Protein AF-A0A9P0AYQ5-F1 (afdb_monomer)

Solvent-accessible surface area (backbone atoms only — not comparable to full-atom values): 19731 Å² total; per-residue (Å²): 110,72,64,57,54,50,51,53,52,53,53,46,53,51,44,53,51,37,54,76,68,47,69,49,37,11,67,77,77,70,43,72,56,42,76,63,30,30,36,32,69,100,64,43,48,24,22,42,70,54,39,62,73,75,40,65,90,44,100,60,61,69,45,76,35,64,65,59,34,52,53,49,70,72,38,58,45,66,43,94,36,40,92,70,66,40,85,54,64,28,46,46,90,51,35,64,60,43,61,74,62,35,48,53,40,67,43,63,47,83,54,84,92,50,87,53,67,44,40,44,73,50,48,66,58,49,36,61,74,78,34,47,92,34,51,45,79,38,95,56,60,58,52,73,47,79,47,38,58,86,44,69,78,43,64,33,44,38,37,42,93,92,42,48,34,38,40,40,37,35,36,54,96,58,32,49,38,44,48,45,17,37,71,58,93,82,58,84,72,35,34,30,38,41,38,34,78,48,95,91,45,77,47,75,48,82,48,65,46,38,60,49,64,58,71,79,48,72,78,39,80,92,75,23,67,65,66,60,85,52,92,73,91,56,71,44,62,40,33,39,34,56,38,67,71,59,52,84,42,85,78,54,50,71,79,44,31,12,84,83,80,70,41,72,43,50,75,58,30,32,28,24,78,84,62,58,58,34,21,44,78,54,53,79,78,46,71,49,36,93,88,76,62,38,51,48,57,98,78,45,62,38,63,68,58,42,58,52,42,57,44,31,74,38,71,31,93,42,38,92,80,68,41,85,54,66,28,36,53,69,57,31,51,56,46,57,75,70,38,91,64,70,89,108

Organism: Brassicogethes aeneus (NCBI:txid1431903)

Foldseek 3Di:
DVVVVVVVVVLQVVQVVCVVVCVQAALQPRDGEAPQWKQWPPRGIHHPVSCVVPPVPPPIDIDGPVVSVVSLQPHFQQAPLVVLPGRHTGRNVVNVVCNLLPQQDWDAQLPPVGRDIGRLVCNVVCCVVPVVVQEAEDAAQKDKDKDWQPDDWRWHWYAYPNFIWIKTWHHYPQWIWIAIAGSDDPPQPKKKKKWWQAPVGIDIDIGTHHRPSLSNPDRDPVSTPDTDRHPDDTMTMIMMGIDPLQCPPPVVQQVQAAPPPRHRAEPFWFAFPVGRIHHPVVCVVDQADPVPRGGTDPDGGDVVSNVVQQRYKHFAPCVVVVRPDIDGPVVSVVCNVVPPSNVD

Secondary structure (DSSP, 8-state):
-HHHHHHHHHHHHHHHHHHHTTTTB-TTTSSBP-SSEEEETTTEEEEHHHHHHHTTTS---EEE-HHHHHHHHH-EEE-TTTTTT---EEEHHHHHHHHHH-TTSEEE-SSTT---EEEGGGHHHHHHHH-GGGEEEESSSEEEEEEETTPPPEEEEEEETTEEEEEEEEEETTEEEEEEEESSTT-TT-EEEEEEEETTEEEEEEEEPBPGGGGGS---TTTSB--PBP---SEEEEEEEEE------TTTGGGGB-TTT-SB--SSEEEBTT--EEEHHHHTT-SB-TTT-PBBPTT---HHHHHHHTTS-EE-TTGGGT---EE-HHHHHHHHHH-TTS--

Nearest PDB structures (foldseek):
  4i7d-assembly1_A  TM=7.135E-01  e=5.060E-12  Homo sapiens
  4x3g-assembly1_A  TM=7.153E-01  e=3.079E-11  Homo sapiens
  2a25-assembly1_A-2  TM=7.790E-01  e=1.518E-08  Homo sapiens
  6q2f-assembly1_A  TM=2.926E-01  e=7.830E-01  Novosphingobium sp. PP1Y
  7yny-assembly1_D  TM=4.514E-01  e=6.439E+00  Helicoverpa armigera nucleopolyhedrovirus

Radius of gyration: 26.76 Å; Cα contacts (8 Å, |Δi|>4): 592; chains: 1; bounding box: 56×73×66 Å

Sequence (344 aa):
MAEEKKSNNELKNFTDDLLLNKILQCASCEDVLNSPVKMVDGVGDVCNDCYQTKYSNQATISFINSKIDYIISKLEIPCKFTSEGCSEILPHAKYLLHVKDCMYQAKPCPIKSCIWQDNNFKINEHFKECHADNVIKIDSDMFSVICKENQKELINLIIINDESLMLKLKIDSGKLFYMLCTTNKTQKHTKYSVEIDTVVGRVSNNSKLCSYNNIYGSVSPDNGLNLLELLCTSEIKVTFILKNTNISGKGLTEYLECQVCKTLMRPPIHNCEMGHSICGACKTRVTQCPSCRSSYSSNSKNYSLEGICKYVEYSCKYDDKGCVQKGFLNEIIQHEEVCSLKDK

InterPro domains:
  IPR001841 Zinc finger, RING-type [PS50089] (258-293)
  IPR004162 E3 ubiquitin-protein ligase SINA-like, animal [PTHR45877] (232-341)
  IPR013010 Zinc finger, SIAH-type [PS51081] (74-132)
  IPR013083 Zinc finger, RING/FYVE/PHD-type [G3DSA:3.30.40.10] (70-127)
  IPR013083 Zinc finger, RING/FYVE/PHD-type [G3DSA:3.30.40.10] (244-344)
  IPR049548 E3 ubiquitin-protein ligase Sina-like, RING finger [PF21362] (258-292)

Mean predicted aligned error: 15.85 Å

pLDDT: mean 81.44, std 12.08, range [45.03, 94.62]

Structure (mmCIF, N/CA/C/O backbone):
data_AF-A0A9P0AYQ5-F1
#
_entry.id   AF-A0A9P0AYQ5-F1
#
loop_
_atom_site.group_PDB
_atom_site.id
_atom_site.type_symbol
_atom_site.label_atom_id
_atom_site.label_alt_id
_atom_site.label_comp_id
_atom_site.label_asym_id
_atom_site.label_entity_id
_atom_site.label_seq_id
_atom_site.pdbx_PDB_ins_code
_atom_site.Cartn_x
_atom_site.Cartn_y
_atom_site.Cartn_z
_atom_site.occupancy
_atom_site.B_iso_or_equiv
_atom_site.auth_seq_id
_atom_site.auth_comp_id
_atom_site.auth_asym_id
_atom_site.auth_atom_id
_atom_site.pdbx_PDB_model_num
ATOM 1 N N . MET A 1 1 ? 9.699 10.467 -28.863 1.00 48.47 1 MET A N 1
ATOM 2 C CA . MET A 1 1 ? 8.319 9.936 -28.728 1.00 48.47 1 MET A CA 1
ATOM 3 C C . MET A 1 1 ? 8.049 8.668 -29.544 1.00 48.47 1 MET A C 1
ATOM 5 O O . MET A 1 1 ? 7.747 7.658 -28.924 1.00 48.47 1 MET A O 1
ATOM 9 N N . ALA A 1 2 ? 8.115 8.664 -30.886 1.00 51.97 2 ALA A N 1
ATOM 10 C CA . ALA A 1 2 ? 7.882 7.436 -31.674 1.00 51.97 2 ALA A CA 1
ATOM 11 C C . ALA A 1 2 ? 9.047 6.426 -31.572 1.00 51.97 2 ALA A C 1
ATOM 13 O O . ALA A 1 2 ? 8.813 5.233 -31.407 1.00 51.97 2 ALA A O 1
ATOM 14 N N . GLU A 1 3 ? 10.291 6.912 -31.582 1.00 45.94 3 GLU A N 1
ATOM 15 C CA . GLU A 1 3 ? 11.502 6.083 -31.448 1.00 45.94 3 GLU A CA 1
ATOM 16 C C . GLU A 1 3 ? 11.667 5.491 -30.040 1.00 45.94 3 GLU A C 1
ATOM 18 O O . GLU A 1 3 ? 11.972 4.312 -29.908 1.00 45.94 3 GLU A O 1
ATOM 23 N N . GLU A 1 4 ? 11.358 6.252 -28.984 1.00 48.59 4 GLU A N 1
ATOM 24 C CA . GLU A 1 4 ? 11.352 5.746 -27.597 1.00 48.59 4 GLU A CA 1
ATOM 25 C C . GLU A 1 4 ? 10.284 4.665 -27.381 1.00 48.59 4 GLU A C 1
ATOM 27 O O . GLU A 1 4 ? 10.539 3.664 -26.721 1.00 48.59 4 GLU A O 1
ATOM 32 N N . LYS A 1 5 ? 9.091 4.823 -27.975 1.00 48.50 5 LYS A N 1
ATOM 33 C CA . LYS A 1 5 ? 8.043 3.790 -27.919 1.00 48.50 5 LYS A CA 1
ATOM 34 C C . LYS A 1 5 ? 8.452 2.520 -28.665 1.00 48.50 5 LYS A C 1
ATOM 36 O O . LYS A 1 5 ? 8.119 1.430 -28.211 1.00 48.50 5 LYS A O 1
ATOM 41 N N .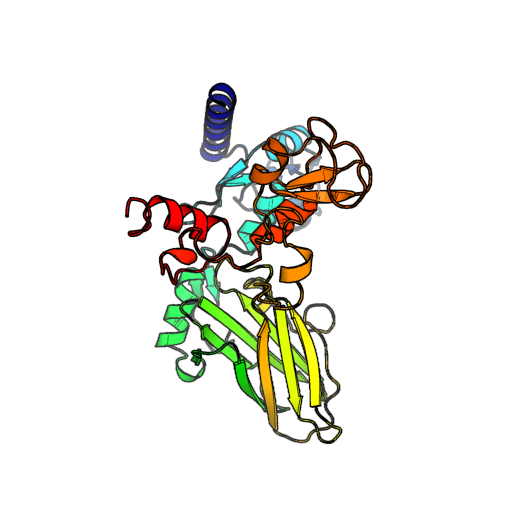 LYS A 1 6 ? 9.171 2.653 -29.783 1.00 51.47 6 LYS A N 1
ATOM 42 C CA . LYS A 1 6 ? 9.693 1.517 -30.549 1.00 51.47 6 LYS A CA 1
ATOM 43 C C . LYS A 1 6 ? 10.798 0.783 -29.778 1.00 51.47 6 LYS A C 1
ATOM 45 O O . LYS A 1 6 ? 10.707 -0.429 -29.620 1.00 51.47 6 LYS A O 1
ATOM 50 N N . SER A 1 7 ? 11.747 1.524 -29.206 1.00 60.06 7 SER A N 1
ATOM 51 C CA . SER A 1 7 ? 12.832 0.982 -28.376 1.00 60.06 7 SER A CA 1
ATOM 52 C C . SER A 1 7 ? 12.320 0.284 -27.108 1.00 60.06 7 SER A C 1
ATOM 54 O O . SER A 1 7 ? 12.781 -0.810 -26.789 1.00 60.06 7 SER A O 1
ATOM 56 N N . ASN A 1 8 ? 11.314 0.844 -26.425 1.00 60.78 8 ASN A N 1
ATOM 57 C CA . ASN A 1 8 ? 10.704 0.196 -25.257 1.00 60.78 8 ASN A CA 1
ATOM 58 C C . ASN A 1 8 ? 9.966 -1.102 -25.620 1.00 60.78 8 ASN A C 1
ATOM 60 O O . ASN A 1 8 ? 9.961 -2.045 -24.833 1.00 60.78 8 ASN A O 1
ATOM 64 N N . ASN A 1 9 ? 9.355 -1.171 -26.806 1.00 64.62 9 ASN A N 1
ATOM 65 C CA . ASN A 1 9 ? 8.669 -2.379 -27.264 1.00 64.62 9 ASN A CA 1
ATOM 66 C C . ASN A 1 9 ? 9.665 -3.490 -27.644 1.00 64.62 9 ASN A C 1
ATOM 68 O O . ASN A 1 9 ? 9.438 -4.655 -27.341 1.00 64.62 9 ASN A O 1
ATOM 72 N N . GLU A 1 10 ? 10.798 -3.127 -28.251 1.00 69.06 10 GLU A N 1
ATOM 73 C CA . GLU A 1 10 ? 11.893 -4.057 -28.554 1.00 69.06 10 GLU A CA 1
ATOM 74 C C . GLU A 1 10 ? 12.546 -4.609 -27.277 1.00 69.06 10 GLU A C 1
ATOM 76 O O . GLU A 1 10 ? 12.769 -5.815 -27.175 1.00 69.06 10 GLU A O 1
ATOM 81 N N . LEU A 1 11 ? 12.785 -3.759 -26.270 1.00 67.81 11 LEU A N 1
ATOM 82 C CA . LEU A 1 11 ? 13.355 -4.189 -24.990 1.00 67.81 11 LEU A CA 1
ATOM 83 C C . LEU A 1 11 ? 12.399 -5.100 -24.206 1.00 67.81 11 LEU A C 1
ATOM 85 O O . LEU A 1 11 ? 12.842 -6.059 -23.580 1.00 67.81 11 LEU A O 1
ATOM 89 N N . LYS A 1 12 ? 11.090 -4.830 -24.264 1.00 71.44 12 LYS A N 1
ATOM 90 C CA . LYS A 1 12 ? 10.073 -5.693 -23.658 1.00 71.44 12 LYS A CA 1
ATOM 91 C C . LYS A 1 12 ? 10.061 -7.083 -24.298 1.00 71.44 12 LYS A C 1
ATOM 93 O O . LYS A 1 12 ? 10.148 -8.069 -23.574 1.00 71.44 12 LYS A O 1
ATOM 98 N N . ASN A 1 13 ? 10.039 -7.152 -25.631 1.00 74.06 13 ASN A N 1
ATOM 99 C CA . ASN A 1 13 ? 10.101 -8.423 -26.358 1.00 74.06 13 ASN A CA 1
ATOM 100 C C . ASN A 1 13 ? 11.374 -9.210 -26.007 1.00 74.06 13 ASN A C 1
ATOM 102 O O . ASN A 1 13 ? 11.319 -10.416 -25.797 1.00 74.06 13 ASN A O 1
ATOM 106 N N . PHE A 1 14 ? 12.508 -8.516 -25.864 1.00 82.31 14 PHE A N 1
ATOM 107 C CA . PHE A 1 14 ? 13.759 -9.134 -25.434 1.00 82.31 14 PHE A CA 1
ATOM 108 C C . PHE A 1 14 ? 13.678 -9.710 -24.011 1.00 82.31 14 PHE A C 1
ATOM 110 O O . PHE A 1 14 ? 14.131 -10.829 -23.781 1.00 82.31 14 PHE A O 1
ATOM 117 N N . THR A 1 15 ? 13.085 -8.991 -23.051 1.00 82.88 15 THR A N 1
ATOM 118 C CA . THR A 1 15 ? 12.870 -9.534 -21.699 1.00 82.88 15 THR A CA 1
ATOM 119 C C . THR A 1 15 ? 11.977 -10.773 -21.727 1.00 82.88 15 THR A C 1
ATOM 121 O O . THR A 1 15 ? 12.295 -11.765 -21.068 1.00 82.88 15 THR A O 1
ATOM 124 N N . ASP A 1 16 ? 10.882 -10.724 -22.486 1.00 82.00 16 ASP A N 1
ATOM 125 C CA . ASP A 1 16 ? 9.933 -11.832 -22.600 1.00 82.00 16 ASP A CA 1
ATOM 126 C C . ASP A 1 16 ? 10.622 -13.087 -23.167 1.00 82.00 16 ASP A C 1
ATOM 128 O O . ASP A 1 16 ? 10.468 -14.176 -22.608 1.00 82.00 16 ASP A O 1
ATOM 132 N N . ASP A 1 17 ? 11.479 -12.934 -24.183 1.00 84.56 17 ASP A N 1
ATOM 133 C CA . ASP A 1 17 ? 12.286 -14.027 -24.739 1.00 84.56 17 ASP A CA 1
ATOM 134 C C . ASP A 1 17 ? 13.251 -14.627 -23.704 1.00 84.56 17 ASP A C 1
ATOM 136 O O . ASP A 1 17 ? 13.365 -15.852 -23.586 1.00 84.56 17 ASP A O 1
ATOM 140 N N . LEU A 1 18 ? 13.939 -13.792 -22.917 1.00 86.50 18 LEU A N 1
ATOM 141 C CA . LEU A 1 18 ? 14.857 -14.265 -21.875 1.00 86.50 18 LEU A CA 1
ATOM 142 C C . LEU A 1 18 ? 14.134 -15.059 -20.776 1.00 86.50 18 LEU A C 1
ATOM 144 O O . LEU A 1 18 ? 14.677 -16.044 -20.263 1.00 86.50 18 LEU A O 1
ATOM 148 N N . LEU A 1 19 ? 12.920 -14.643 -20.412 1.00 85.06 19 LEU A N 1
ATOM 149 C CA . LEU A 1 19 ? 12.096 -15.326 -19.415 1.00 85.06 19 LEU A CA 1
ATOM 150 C C . LEU A 1 19 ? 11.518 -16.635 -19.961 1.00 85.06 19 LEU A C 1
ATOM 152 O O . LEU A 1 19 ? 11.591 -17.656 -19.277 1.00 85.06 19 LEU A O 1
ATOM 156 N N . LEU A 1 20 ? 11.012 -16.635 -21.199 1.00 85.00 20 LEU A N 1
ATOM 157 C CA . LEU A 1 20 ? 10.468 -17.825 -21.861 1.00 85.00 20 LEU A CA 1
ATOM 158 C C . LEU A 1 20 ? 11.522 -18.933 -21.988 1.00 85.00 20 LEU A C 1
ATOM 160 O O . LEU A 1 20 ? 11.235 -20.105 -21.748 1.00 85.00 20 LEU A O 1
ATOM 164 N N . ASN A 1 21 ? 12.760 -18.550 -22.304 1.00 87.19 21 ASN A N 1
ATOM 165 C CA . ASN A 1 21 ? 13.890 -19.470 -22.421 1.00 87.19 21 ASN A CA 1
ATOM 166 C C . ASN A 1 21 ? 14.573 -19.778 -21.076 1.00 87.19 21 ASN A C 1
ATOM 168 O O . ASN A 1 21 ? 15.624 -20.416 -21.064 1.00 87.19 21 ASN A O 1
ATOM 172 N N . LYS A 1 22 ? 13.999 -19.337 -19.945 1.00 87.69 22 LYS A N 1
ATOM 173 C CA . LYS A 1 22 ? 14.508 -19.578 -18.581 1.00 87.69 22 LYS A CA 1
ATOM 174 C C . LYS A 1 22 ? 15.944 -19.090 -18.342 1.00 87.69 22 LYS A C 1
ATOM 176 O O . LYS A 1 22 ? 16.590 -19.518 -17.392 1.00 87.69 22 LYS A O 1
ATOM 181 N N . ILE A 1 23 ? 16.435 -18.153 -19.155 1.00 89.06 23 ILE A N 1
ATOM 182 C CA . ILE A 1 23 ? 17.804 -17.619 -19.054 1.00 89.06 23 ILE A CA 1
ATOM 183 C C . ILE A 1 23 ? 17.978 -16.833 -17.751 1.00 89.06 23 ILE A C 1
ATOM 185 O O . ILE A 1 23 ? 19.035 -16.864 -17.133 1.00 89.06 23 ILE A O 1
ATOM 189 N N . LEU A 1 24 ? 16.924 -16.138 -17.315 1.00 89.75 24 LEU A N 1
ATOM 190 C CA . LEU A 1 24 ? 16.919 -15.370 -16.069 1.00 89.75 24 LEU A CA 1
ATOM 191 C C . LEU A 1 24 ? 16.303 -16.141 -14.897 1.00 89.75 24 LEU A C 1
ATOM 193 O O . LEU A 1 24 ? 15.921 -15.517 -13.911 1.00 89.75 24 LEU A O 1
ATOM 197 N N . GLN A 1 25 ? 16.159 -17.464 -14.988 1.00 92.25 25 GLN A N 1
ATOM 198 C CA . GLN A 1 25 ? 15.565 -18.279 -13.930 1.00 92.25 25 GLN A CA 1
ATOM 199 C C . GLN A 1 25 ? 16.649 -18.827 -12.997 1.00 92.25 25 GLN A C 1
ATOM 201 O O . GLN A 1 25 ? 17.648 -19.386 -13.436 1.00 92.25 25 GLN A O 1
ATOM 206 N N . CYS A 1 26 ? 16.444 -18.692 -11.688 1.00 93.44 26 CYS A N 1
ATOM 207 C CA . CYS A 1 26 ? 17.320 -19.288 -10.690 1.00 93.44 26 CYS A CA 1
ATOM 208 C C . CYS A 1 26 ? 17.181 -20.811 -10.705 1.00 93.44 26 CYS A C 1
ATOM 210 O O . CYS A 1 26 ? 16.102 -21.331 -10.421 1.00 93.44 26 CYS A O 1
ATOM 212 N N . ALA A 1 27 ? 18.289 -21.528 -10.893 1.00 94.06 27 ALA A N 1
ATOM 213 C CA . ALA A 1 27 ? 18.306 -22.992 -10.888 1.00 94.06 27 ALA A CA 1
ATOM 214 C C . ALA A 1 27 ? 17.923 -23.623 -9.528 1.00 94.06 27 ALA A C 1
ATOM 216 O O . ALA A 1 27 ? 17.705 -24.825 -9.438 1.00 94.06 27 ALA A O 1
ATOM 217 N N . SER A 1 28 ? 17.849 -22.832 -8.448 1.00 93.19 28 SER A N 1
ATOM 218 C CA . SER A 1 28 ? 17.549 -23.321 -7.092 1.00 93.19 28 SER A CA 1
ATOM 219 C C . SER A 1 28 ? 16.134 -23.026 -6.592 1.00 93.19 28 SER A C 1
ATOM 221 O O . SER A 1 28 ? 15.594 -23.824 -5.823 1.00 93.19 28 SER A O 1
ATOM 223 N N . CYS A 1 29 ? 15.576 -21.855 -6.910 1.00 91.62 29 CYS A N 1
ATOM 224 C CA . CYS A 1 29 ? 14.249 -21.448 -6.432 1.00 91.62 29 CYS A CA 1
ATOM 225 C C . CYS A 1 29 ? 13.231 -21.268 -7.552 1.00 91.62 29 CYS A C 1
ATOM 227 O O . CYS A 1 29 ? 12.093 -20.934 -7.250 1.00 91.62 29 CYS A O 1
ATOM 229 N N . GLU A 1 30 ? 13.643 -21.429 -8.812 1.00 90.69 30 GLU A N 1
ATOM 230 C CA . GLU A 1 30 ? 12.798 -21.314 -10.007 1.00 90.69 30 GLU A CA 1
ATOM 231 C C . GLU A 1 30 ? 12.130 -19.936 -10.208 1.00 90.69 30 GLU A C 1
ATOM 233 O O . GLU A 1 30 ? 11.452 -19.708 -11.204 1.00 90.69 30 GLU A O 1
ATOM 238 N N . ASP A 1 31 ? 12.367 -18.979 -9.314 1.00 89.00 31 ASP A N 1
ATOM 239 C CA . ASP A 1 31 ? 12.036 -17.567 -9.501 1.00 89.00 31 ASP A CA 1
ATOM 240 C C . ASP A 1 31 ? 13.081 -16.861 -10.387 1.00 89.00 31 ASP A C 1
ATOM 242 O O . ASP A 1 31 ? 14.186 -17.362 -10.619 1.00 89.00 31 ASP A O 1
ATOM 246 N N . VAL A 1 32 ? 12.741 -15.653 -10.847 1.00 89.31 32 VAL A N 1
ATOM 247 C CA . VAL A 1 32 ? 13.674 -14.765 -11.556 1.00 89.31 32 VAL A CA 1
ATOM 248 C C . VAL A 1 32 ? 14.914 -14.494 -10.697 1.00 89.31 32 VAL A C 1
ATOM 250 O O . VAL A 1 32 ? 14.808 -14.214 -9.499 1.00 89.31 32 VAL A O 1
ATOM 253 N N . LEU A 1 33 ? 16.089 -14.566 -11.320 1.00 90.44 33 LEU A N 1
ATOM 254 C CA . LEU A 1 33 ? 17.387 -14.357 -10.699 1.00 90.44 33 LEU A CA 1
ATOM 255 C C . LEU A 1 33 ? 17.450 -13.019 -9.960 1.00 90.44 33 LEU A C 1
ATOM 257 O O . LEU A 1 33 ? 17.074 -11.958 -10.468 1.00 90.44 33 LEU A O 1
ATOM 261 N N . ASN A 1 34 ? 17.967 -13.079 -8.737 1.00 88.31 34 ASN A N 1
ATOM 262 C CA . ASN A 1 34 ? 18.186 -11.915 -7.907 1.00 88.31 34 ASN A CA 1
ATOM 263 C C . ASN A 1 34 ? 19.672 -11.558 -7.849 1.00 88.31 34 ASN A C 1
ATOM 265 O O . ASN A 1 34 ? 20.479 -12.377 -7.410 1.00 88.31 34 ASN A O 1
ATOM 269 N N . SER A 1 35 ? 19.994 -10.325 -8.243 1.00 84.06 35 SER A N 1
ATOM 270 C CA . SER A 1 35 ? 21.334 -9.756 -8.117 1.00 84.06 35 SER A CA 1
ATOM 271 C C . SER A 1 35 ? 21.742 -9.620 -6.638 1.00 84.06 35 SER A C 1
ATOM 273 O O . SER A 1 35 ? 20.959 -9.088 -5.845 1.00 84.06 35 SER A O 1
ATOM 275 N N . PRO A 1 36 ? 22.974 -10.005 -6.250 1.00 90.06 36 PRO A N 1
ATOM 276 C CA . PRO A 1 36 ? 24.026 -10.544 -7.116 1.00 90.06 36 PRO A CA 1
ATOM 277 C C . PRO A 1 36 ? 23.802 -12.021 -7.490 1.00 90.06 36 PRO A C 1
ATOM 279 O O . PRO A 1 36 ? 23.452 -12.842 -6.640 1.00 90.06 36 PRO A O 1
ATOM 282 N N . VAL A 1 37 ? 24.052 -12.372 -8.751 1.00 91.81 37 VAL A N 1
ATOM 283 C CA . VAL A 1 37 ? 23.911 -13.737 -9.279 1.00 91.81 37 VAL A CA 1
ATOM 284 C C . VAL A 1 37 ? 25.210 -14.525 -9.118 1.00 91.81 37 VAL A C 1
ATOM 286 O O . VAL A 1 37 ? 26.313 -14.032 -9.370 1.00 91.81 37 VAL A O 1
ATOM 289 N N . LYS A 1 38 ? 25.085 -15.785 -8.695 1.00 93.06 38 LYS A N 1
ATOM 290 C CA . LYS A 1 38 ? 26.182 -16.746 -8.570 1.00 93.06 38 LYS A CA 1
ATOM 291 C C . LYS A 1 38 ? 26.038 -17.821 -9.637 1.00 93.06 38 LYS A C 1
ATOM 293 O O . LYS A 1 38 ? 25.010 -18.479 -9.688 1.00 93.06 38 LYS A O 1
ATOM 298 N N . MET A 1 39 ? 27.080 -18.047 -10.424 1.00 93.88 39 MET A N 1
ATOM 299 C CA . MET A 1 39 ? 27.173 -19.226 -11.279 1.00 93.88 39 MET A CA 1
ATOM 300 C C . MET A 1 39 ? 27.858 -20.335 -10.485 1.00 93.88 39 MET A C 1
ATOM 302 O O . MET A 1 39 ? 28.992 -20.155 -10.035 1.00 93.88 39 MET A O 1
ATOM 306 N N . VAL A 1 40 ? 27.152 -21.440 -10.265 1.00 93.06 40 VAL A N 1
ATOM 307 C CA . VAL A 1 40 ? 27.610 -22.588 -9.474 1.00 93.06 40 VAL A CA 1
ATOM 308 C C . VAL A 1 40 ? 27.889 -23.750 -10.413 1.00 93.06 40 VAL A C 1
ATOM 310 O O . VAL A 1 40 ? 27.036 -24.116 -11.225 1.00 93.06 40 VAL A O 1
ATOM 313 N N . ASP A 1 41 ? 29.082 -24.327 -10.301 1.00 90.75 41 ASP A N 1
ATOM 314 C CA . ASP A 1 41 ? 29.494 -25.432 -11.160 1.00 90.75 41 ASP A CA 1
ATOM 315 C C . ASP A 1 41 ? 28.552 -26.641 -11.018 1.00 90.75 41 ASP A C 1
ATOM 317 O O . ASP A 1 41 ? 28.139 -27.001 -9.914 1.00 90.75 41 ASP A O 1
ATOM 321 N N . GLY A 1 42 ? 28.148 -27.219 -12.151 1.00 87.06 42 GLY A N 1
ATOM 322 C CA . GLY A 1 42 ? 27.174 -28.317 -12.220 1.00 87.06 42 GLY A CA 1
ATOM 323 C C . GLY A 1 42 ? 25.713 -27.965 -11.887 1.00 87.06 42 GLY A C 1
ATOM 324 O O . GLY A 1 42 ? 24.850 -28.828 -12.026 1.00 87.06 42 GLY A O 1
ATOM 325 N N . VAL A 1 43 ? 25.413 -26.726 -11.478 1.00 91.38 43 VAL A N 1
ATOM 326 C CA . VAL A 1 43 ? 24.052 -26.278 -11.111 1.00 91.38 43 VAL A CA 1
ATOM 327 C C . VAL A 1 43 ? 23.546 -25.165 -12.033 1.00 91.38 43 VAL A C 1
ATOM 329 O O . VAL A 1 43 ? 22.372 -25.160 -12.395 1.00 91.38 43 VAL A O 1
ATOM 332 N N . GLY A 1 44 ? 24.418 -24.240 -12.440 1.00 92.00 44 GLY A N 1
ATOM 333 C CA . GLY A 1 44 ? 24.068 -23.069 -13.249 1.00 92.00 44 GLY A CA 1
ATOM 334 C C . GLY A 1 44 ? 23.910 -21.790 -12.423 1.00 92.00 44 GLY A C 1
ATOM 335 O O . GLY A 1 44 ? 24.485 -21.657 -11.340 1.00 92.00 44 GLY A O 1
ATOM 336 N N . ASP A 1 45 ? 23.159 -20.824 -12.952 1.00 94.62 45 ASP A N 1
ATOM 337 C CA . ASP A 1 45 ? 22.950 -19.528 -12.306 1.00 94.62 45 ASP A CA 1
ATOM 338 C C . ASP A 1 45 ? 21.932 -19.620 -11.158 1.00 94.62 45 ASP A C 1
ATOM 340 O O . ASP A 1 45 ? 20.812 -20.121 -11.297 1.00 94.62 45 ASP A O 1
ATOM 344 N N . VAL A 1 46 ? 22.312 -19.097 -9.995 1.00 94.56 46 VAL A N 1
ATOM 345 C CA . VAL A 1 46 ? 21.487 -19.058 -8.787 1.00 94.56 46 VAL A CA 1
ATOM 346 C C . VAL A 1 46 ? 21.548 -17.684 -8.124 1.00 94.56 46 VAL A C 1
ATOM 348 O O . VAL A 1 46 ? 22.559 -16.981 -8.169 1.00 94.56 46 VAL A O 1
ATOM 351 N N . CYS A 1 47 ? 20.469 -17.300 -7.446 1.00 93.56 47 CYS A N 1
ATOM 352 C CA . CYS A 1 47 ? 20.462 -16.124 -6.575 1.00 93.56 47 CYS A CA 1
ATOM 353 C C . CYS A 1 47 ? 21.510 -16.275 -5.462 1.00 93.56 47 CYS A C 1
ATOM 355 O O . CYS A 1 47 ? 21.685 -17.377 -4.930 1.00 93.56 47 CYS A O 1
ATOM 357 N N . ASN A 1 48 ? 22.123 -15.174 -5.018 1.00 91.19 48 ASN A N 1
ATOM 358 C CA . ASN A 1 48 ? 23.061 -15.223 -3.893 1.00 91.19 48 ASN A CA 1
ATOM 359 C C . ASN A 1 48 ? 22.449 -15.863 -2.634 1.00 91.19 48 ASN A C 1
ATOM 361 O O . ASN A 1 48 ? 23.083 -16.724 -2.037 1.00 91.19 48 ASN A O 1
ATOM 365 N N . ASP A 1 49 ? 21.207 -15.538 -2.268 1.00 91.00 49 ASP A N 1
ATOM 366 C CA . ASP A 1 49 ? 20.564 -16.120 -1.076 1.00 91.00 49 ASP A CA 1
ATOM 367 C C . ASP A 1 49 ? 20.363 -17.641 -1.201 1.00 91.00 49 ASP A C 1
ATOM 369 O O . ASP A 1 49 ? 20.544 -18.390 -0.238 1.00 91.00 49 ASP A O 1
ATOM 373 N N . CYS A 1 50 ? 20.051 -18.118 -2.411 1.00 93.06 50 CYS A N 1
ATOM 374 C CA . CYS A 1 50 ? 19.958 -19.548 -2.706 1.00 93.06 50 CYS A CA 1
ATOM 375 C C . CYS A 1 50 ? 21.317 -20.235 -2.570 1.00 93.06 50 CYS A C 1
ATOM 377 O O . CYS A 1 50 ? 21.398 -21.308 -1.973 1.00 93.06 50 CYS A O 1
ATOM 379 N N . TYR A 1 51 ? 22.379 -19.598 -3.072 1.00 93.25 51 TYR A N 1
ATOM 380 C CA . TYR A 1 51 ? 23.745 -20.075 -2.886 1.00 93.25 51 TYR A CA 1
ATOM 381 C C . TYR A 1 51 ? 24.115 -20.178 -1.409 1.00 93.25 51 TYR A C 1
ATOM 383 O O . TYR A 1 51 ? 24.534 -21.243 -0.959 1.00 93.25 51 TYR A O 1
ATOM 391 N N . GLN A 1 52 ? 23.894 -19.107 -0.643 1.00 91.50 52 GLN A N 1
ATOM 392 C CA . GLN A 1 52 ? 24.213 -19.082 0.783 1.00 91.50 52 GLN A CA 1
ATOM 393 C C . GLN A 1 52 ? 23.478 -20.174 1.559 1.00 91.50 52 GLN A C 1
ATOM 395 O O . GLN A 1 52 ? 24.065 -20.802 2.434 1.00 91.50 52 GLN A O 1
ATOM 400 N N . THR A 1 53 ? 22.218 -20.433 1.213 1.00 91.75 53 THR A N 1
ATOM 401 C CA . THR A 1 53 ? 21.381 -21.392 1.941 1.00 91.75 53 THR A CA 1
ATOM 402 C C . THR A 1 53 ? 21.681 -22.844 1.571 1.00 91.75 53 THR A C 1
ATOM 404 O O . THR A 1 53 ? 21.678 -23.705 2.447 1.00 91.75 53 THR A O 1
ATOM 407 N N . LYS A 1 54 ? 21.912 -23.145 0.285 1.00 90.38 54 LYS A N 1
ATOM 408 C CA . LYS A 1 54 ? 21.975 -24.535 -0.204 1.00 90.38 54 LYS A CA 1
ATOM 409 C C . LYS A 1 54 ? 23.376 -25.024 -0.568 1.00 90.38 54 LYS A C 1
ATOM 411 O O . LYS A 1 54 ? 23.617 -26.225 -0.491 1.00 90.38 54 LYS A O 1
ATOM 416 N N . TYR A 1 55 ? 24.285 -24.130 -0.959 1.00 88.44 55 TYR A N 1
ATOM 417 C CA . TYR A 1 55 ? 25.539 -24.512 -1.623 1.00 88.44 55 TYR A CA 1
ATOM 418 C C . TYR A 1 55 ? 26.805 -23.964 -0.949 1.00 88.44 55 TYR A C 1
ATOM 420 O O . TYR A 1 55 ? 27.878 -24.499 -1.189 1.00 88.44 55 TYR A O 1
ATOM 428 N N . SER A 1 56 ? 26.709 -22.957 -0.074 1.00 82.62 56 SER A N 1
ATOM 429 C CA . SER A 1 56 ? 27.869 -22.331 0.595 1.00 82.62 56 SER A CA 1
ATOM 430 C C . SER A 1 56 ? 28.742 -23.299 1.400 1.00 82.62 56 SER A C 1
ATOM 432 O O . SER A 1 56 ? 29.950 -23.105 1.487 1.00 82.62 56 SER A O 1
ATOM 434 N N . ASN A 1 57 ? 28.128 -24.340 1.965 1.00 81.12 57 ASN A N 1
ATOM 435 C CA . ASN A 1 57 ? 28.800 -25.370 2.758 1.00 81.12 57 ASN A CA 1
ATOM 436 C C . ASN A 1 57 ? 29.249 -26.577 1.921 1.00 81.12 57 ASN A C 1
ATOM 438 O O . ASN A 1 57 ? 29.825 -27.521 2.459 1.00 81.12 57 ASN A O 1
ATOM 442 N N . GLN A 1 58 ? 28.955 -26.582 0.621 1.00 78.81 58 GLN A N 1
ATOM 443 C CA . GLN A 1 58 ? 29.419 -27.607 -0.302 1.00 78.81 58 GLN A CA 1
ATOM 444 C C . GLN A 1 58 ? 30.752 -27.147 -0.900 1.00 78.81 58 GLN A C 1
ATOM 446 O O . GLN A 1 58 ? 30.953 -25.958 -1.140 1.00 78.81 58 GLN A O 1
ATOM 451 N N . ALA A 1 59 ? 31.673 -28.078 -1.151 1.00 73.69 59 ALA A N 1
ATOM 452 C CA . ALA A 1 59 ? 32.945 -27.796 -1.822 1.00 73.69 59 ALA A CA 1
ATOM 453 C C . ALA A 1 59 ? 32.745 -27.542 -3.333 1.00 73.69 59 ALA A C 1
ATOM 455 O O . ALA A 1 59 ? 33.422 -28.133 -4.171 1.00 73.69 59 ALA A O 1
ATOM 456 N N . THR A 1 60 ? 31.773 -26.699 -3.682 1.00 78.75 60 THR A N 1
ATOM 457 C CA . THR A 1 60 ? 31.353 -26.414 -5.051 1.00 78.75 60 THR A CA 1
ATOM 458 C C . THR A 1 60 ? 31.957 -25.090 -5.495 1.00 78.75 60 THR A C 1
ATOM 460 O O . THR A 1 60 ? 31.892 -24.084 -4.786 1.00 78.75 60 THR A O 1
ATOM 463 N N . ILE A 1 61 ? 32.549 -25.076 -6.687 1.00 83.75 61 ILE A N 1
ATOM 464 C CA . ILE A 1 61 ? 33.127 -23.865 -7.263 1.00 83.75 61 ILE A CA 1
ATOM 465 C C . ILE A 1 61 ? 31.986 -22.910 -7.638 1.00 83.75 61 ILE A C 1
ATOM 467 O O . ILE A 1 61 ? 31.014 -23.309 -8.283 1.00 83.75 61 ILE A O 1
ATOM 471 N N . SER A 1 62 ? 32.101 -21.639 -7.244 1.00 88.00 62 SER A N 1
ATOM 472 C CA . SER A 1 62 ? 31.150 -20.601 -7.642 1.00 88.00 62 SER A CA 1
ATOM 473 C C . SER A 1 62 ? 31.832 -19.288 -8.003 1.00 88.00 62 SER A C 1
ATOM 475 O O . SER A 1 62 ? 32.856 -18.908 -7.432 1.00 88.00 62 SER A O 1
ATOM 477 N N . PHE A 1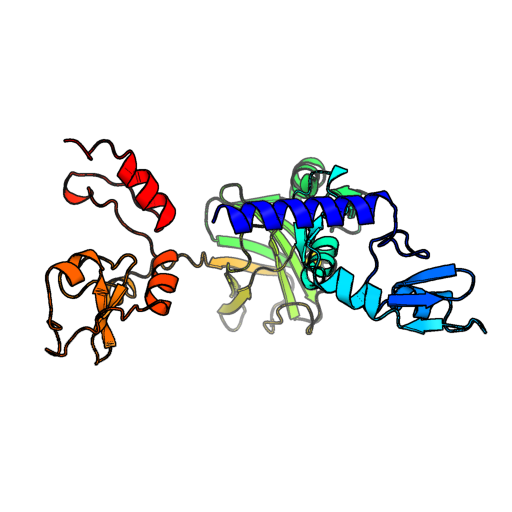 63 ? 31.227 -18.564 -8.943 1.00 90.56 63 PHE A N 1
ATOM 478 C CA . PHE A 1 63 ? 31.690 -17.256 -9.402 1.00 90.56 63 PHE A CA 1
ATOM 479 C C . PHE A 1 63 ? 30.534 -16.258 -9.415 1.00 90.56 63 PHE A C 1
ATOM 481 O O . PHE A 1 63 ? 29.371 -16.637 -9.524 1.00 90.56 63 PHE A O 1
ATOM 488 N N . ILE A 1 64 ? 30.837 -14.965 -9.299 1.00 90.88 64 ILE A N 1
ATOM 489 C CA . ILE A 1 64 ? 29.828 -13.913 -9.481 1.00 90.88 64 ILE A CA 1
ATOM 490 C C . ILE A 1 64 ? 29.588 -13.730 -10.980 1.00 90.88 64 ILE A C 1
ATOM 492 O O . ILE A 1 64 ? 30.532 -13.458 -11.725 1.00 90.88 64 ILE A O 1
ATOM 496 N N . ASN A 1 65 ? 28.333 -13.823 -11.413 1.00 90.44 65 ASN A N 1
ATOM 497 C CA . ASN A 1 65 ? 27.952 -13.612 -12.804 1.00 90.44 65 ASN A CA 1
ATOM 498 C C . ASN A 1 65 ? 27.566 -12.144 -13.049 1.00 90.44 65 ASN A C 1
ATOM 500 O O . ASN A 1 65 ? 26.406 -11.792 -13.263 1.00 90.44 65 ASN A O 1
ATOM 504 N N . SER A 1 66 ? 28.578 -11.272 -13.047 1.00 87.81 66 SER A N 1
ATOM 505 C CA . SER A 1 66 ? 28.388 -9.819 -13.187 1.00 87.81 66 SER A CA 1
ATOM 506 C C . SER A 1 66 ? 27.747 -9.395 -14.515 1.00 87.81 66 SER A C 1
ATOM 508 O O . SER A 1 66 ? 27.186 -8.303 -14.615 1.00 87.81 66 SER A O 1
ATOM 510 N N . LYS A 1 67 ? 27.821 -10.239 -15.554 1.00 89.50 67 LYS A N 1
ATOM 511 C CA . LYS A 1 67 ? 27.177 -9.983 -16.849 1.00 89.50 67 LYS A CA 1
ATOM 512 C C . LYS A 1 67 ? 25.670 -10.176 -16.763 1.00 89.50 67 LYS A C 1
ATOM 514 O O . LYS A 1 67 ? 24.939 -9.307 -17.234 1.00 89.50 67 LYS A O 1
ATOM 519 N N . ILE A 1 68 ? 25.219 -11.252 -16.122 1.00 88.50 68 ILE A N 1
ATOM 520 C CA . ILE A 1 68 ? 23.797 -11.460 -15.845 1.00 88.50 68 ILE A CA 1
ATOM 521 C C . ILE A 1 68 ? 23.275 -10.381 -14.892 1.00 88.50 68 ILE A C 1
ATOM 523 O O . ILE A 1 68 ? 22.230 -9.802 -15.175 1.00 88.50 68 ILE A O 1
ATOM 527 N N . ASP A 1 69 ? 24.034 -10.010 -13.855 1.00 86.94 69 ASP A N 1
ATOM 528 C CA . ASP A 1 69 ? 23.666 -8.887 -12.976 1.00 86.94 69 ASP A CA 1
ATOM 529 C C . ASP A 1 69 ? 23.461 -7.582 -13.760 1.00 86.94 69 ASP A C 1
ATOM 531 O O . ASP A 1 69 ? 22.462 -6.880 -13.581 1.00 86.94 69 ASP A O 1
ATOM 535 N N . TYR A 1 70 ? 24.383 -7.264 -14.676 1.00 85.75 70 TYR A N 1
ATOM 536 C CA . TYR A 1 70 ? 24.260 -6.088 -15.531 1.00 85.75 70 TYR A CA 1
ATOM 537 C C . TYR A 1 70 ? 23.017 -6.158 -16.421 1.00 85.75 70 TYR A C 1
ATOM 539 O O . TYR A 1 70 ? 22.275 -5.179 -16.483 1.00 85.75 70 TYR A O 1
ATOM 547 N N . ILE A 1 71 ? 22.766 -7.296 -17.077 1.00 86.06 71 ILE A N 1
ATOM 548 C CA . ILE A 1 71 ? 21.585 -7.487 -17.929 1.00 86.06 71 ILE A CA 1
ATOM 549 C C . ILE A 1 71 ? 20.313 -7.285 -17.105 1.00 86.06 71 ILE A C 1
ATOM 551 O O . ILE A 1 71 ? 19.521 -6.409 -17.435 1.00 86.06 71 ILE A O 1
ATOM 555 N N . ILE A 1 72 ? 20.162 -7.997 -15.985 1.00 85.94 72 ILE A N 1
ATOM 556 C CA . ILE A 1 72 ? 19.009 -7.891 -15.080 1.00 85.94 72 ILE A CA 1
ATOM 557 C C . ILE A 1 72 ? 18.765 -6.437 -14.645 1.00 85.94 72 ILE A C 1
ATOM 559 O O . ILE A 1 72 ? 17.620 -5.988 -14.609 1.00 85.94 72 ILE A O 1
ATOM 563 N N . SER A 1 73 ? 19.826 -5.667 -14.379 1.00 84.12 73 SER A N 1
ATOM 564 C CA . SER A 1 73 ? 19.712 -4.257 -13.975 1.00 84.12 73 SER A CA 1
ATOM 565 C C . SER A 1 73 ? 19.109 -3.330 -15.044 1.00 84.12 73 SER A C 1
ATOM 567 O O . SER A 1 73 ? 18.698 -2.213 -14.721 1.00 84.12 73 SER A O 1
ATOM 569 N N . LYS A 1 74 ? 19.079 -3.761 -16.311 1.00 86.06 74 LYS A N 1
ATOM 570 C CA . LYS A 1 74 ? 18.558 -2.994 -17.453 1.00 86.06 74 LYS A CA 1
ATOM 571 C C . LYS A 1 74 ? 17.155 -3.399 -17.883 1.00 86.06 74 LYS A C 1
ATOM 573 O O . LYS A 1 74 ? 16.562 -2.678 -18.680 1.00 86.06 74 LYS A O 1
ATOM 578 N N . LEU A 1 75 ? 16.637 -4.516 -17.381 1.00 85.31 75 LEU A N 1
ATOM 579 C CA . LEU A 1 75 ? 15.348 -5.050 -17.802 1.00 85.31 75 LEU A CA 1
ATOM 580 C C . LEU A 1 75 ? 14.216 -4.576 -16.891 1.00 85.31 75 LEU A C 1
ATOM 582 O O . LEU A 1 75 ? 14.383 -4.400 -15.679 1.00 85.31 75 LEU A O 1
ATOM 586 N N . GLU A 1 76 ? 13.039 -4.426 -17.490 1.00 88.38 76 GLU A N 1
ATOM 587 C CA . GLU A 1 76 ? 11.774 -4.343 -16.771 1.00 88.38 76 GLU A CA 1
ATOM 588 C C . GLU A 1 76 ? 11.116 -5.721 -16.790 1.00 88.38 76 GLU A C 1
ATOM 590 O O . GLU A 1 76 ? 10.843 -6.273 -17.851 1.00 88.38 76 GLU A O 1
ATOM 595 N N . ILE A 1 77 ? 10.896 -6.286 -15.608 1.00 88.56 77 ILE A N 1
ATOM 596 C CA . ILE A 1 77 ? 10.484 -7.672 -15.412 1.00 88.56 77 ILE A CA 1
ATOM 597 C C . ILE A 1 77 ? 8.989 -7.688 -15.059 1.00 88.56 77 ILE A C 1
ATOM 599 O O . ILE A 1 77 ? 8.591 -7.005 -14.103 1.00 88.56 77 ILE A O 1
ATOM 603 N N . PRO A 1 78 ? 8.147 -8.441 -15.792 1.00 90.12 78 PRO A N 1
ATOM 604 C CA . PRO A 1 78 ? 6.749 -8.638 -15.430 1.00 90.12 78 PRO A CA 1
ATOM 605 C C . PRO A 1 78 ? 6.631 -9.385 -14.099 1.00 90.12 78 PRO A C 1
ATOM 607 O O . PRO A 1 78 ? 7.431 -10.262 -13.776 1.00 90.12 78 PRO A O 1
ATOM 610 N N . CYS A 1 79 ? 5.623 -9.036 -13.304 1.00 90.31 79 CYS A N 1
ATOM 611 C CA . CYS A 1 79 ? 5.352 -9.705 -12.038 1.00 90.31 79 CYS A CA 1
ATOM 612 C C . CYS A 1 79 ? 5.130 -11.215 -12.233 1.00 90.31 79 CYS A C 1
ATOM 614 O O . CYS A 1 79 ? 4.354 -11.632 -13.086 1.00 90.31 79 CYS A O 1
ATOM 616 N N . LYS A 1 80 ? 5.699 -12.058 -11.362 1.00 88.50 80 LYS A N 1
ATOM 617 C CA . LYS A 1 80 ? 5.444 -13.510 -11.410 1.00 88.50 80 LYS A CA 1
ATOM 618 C C . LYS A 1 80 ? 3.978 -13.917 -11.206 1.00 88.50 80 LYS A C 1
ATOM 620 O O . LYS A 1 80 ? 3.609 -15.040 -11.517 1.00 88.50 80 LYS A O 1
ATOM 625 N N . PHE A 1 81 ? 3.144 -13.007 -10.702 1.00 89.31 81 PHE A N 1
ATOM 626 C CA . PHE A 1 81 ? 1.703 -13.200 -10.519 1.00 89.31 81 PHE A CA 1
ATOM 627 C C . PHE A 1 81 ? 0.877 -12.627 -11.684 1.00 89.31 81 PHE A C 1
ATOM 629 O O . PHE A 1 81 ? -0.280 -12.255 -11.498 1.00 89.31 81 PHE A O 1
ATOM 636 N N . THR A 1 82 ? 1.450 -12.496 -12.886 1.00 87.62 82 THR A N 1
ATOM 637 C CA . THR A 1 82 ? 0.702 -12.034 -14.068 1.00 87.62 82 THR A CA 1
ATOM 638 C C . THR A 1 82 ? -0.443 -12.972 -14.446 1.00 87.62 82 THR A C 1
ATOM 640 O O . THR A 1 82 ? -1.506 -12.478 -14.812 1.00 87.62 82 THR A O 1
ATOM 643 N N . SER A 1 83 ? -0.289 -14.291 -14.272 1.00 85.94 83 SER A N 1
ATOM 644 C CA . SER A 1 83 ? -1.381 -15.262 -14.468 1.00 85.94 83 SER A CA 1
ATOM 645 C C . SER A 1 83 ? -2.569 -15.020 -13.535 1.00 85.94 83 SER A C 1
ATOM 647 O O . SER A 1 83 ? -3.710 -15.249 -13.919 1.00 85.94 83 SER A O 1
ATOM 649 N N . GLU A 1 84 ? -2.299 -14.507 -12.335 1.00 85.25 84 GLU A N 1
ATOM 650 C CA . GLU A 1 84 ? -3.302 -14.195 -11.316 1.00 85.25 84 GLU A CA 1
ATOM 651 C C . GLU A 1 84 ? -3.959 -12.821 -11.528 1.00 85.25 84 GLU A C 1
ATOM 653 O O . GLU A 1 84 ? -4.918 -12.488 -10.837 1.00 85.25 84 GLU A O 1
ATOM 658 N N . GLY A 1 85 ? -3.450 -12.012 -12.469 1.00 85.75 85 GLY A N 1
ATOM 659 C CA . GLY A 1 85 ? -3.983 -10.687 -12.804 1.00 85.75 85 GLY A CA 1
ATOM 660 C C . GLY A 1 85 ? -3.048 -9.511 -12.504 1.00 85.75 85 GLY A C 1
ATOM 661 O O . GLY A 1 85 ? -3.429 -8.354 -12.707 1.00 85.75 85 GLY A O 1
ATOM 662 N N . CYS A 1 86 ? -1.814 -9.747 -12.039 1.00 87.38 86 CYS A N 1
ATOM 663 C CA . CYS A 1 86 ? -0.870 -8.650 -11.826 1.00 87.38 86 CYS A CA 1
ATOM 664 C C . CYS A 1 86 ? -0.312 -8.108 -13.152 1.00 87.38 86 CYS A C 1
ATOM 666 O O . CYS A 1 86 ? 0.477 -8.765 -13.828 1.00 87.38 86 CYS A O 1
ATOM 668 N N . SER A 1 87 ? -0.654 -6.864 -13.484 1.00 89.00 87 SER A N 1
ATOM 669 C CA . SER A 1 87 ? -0.198 -6.179 -14.701 1.00 89.00 87 SER A CA 1
ATOM 670 C C . SER A 1 87 ? 1.096 -5.368 -14.529 1.00 89.00 87 SER A C 1
ATOM 672 O O . SER A 1 87 ? 1.440 -4.573 -15.401 1.00 89.00 87 SER A O 1
ATOM 674 N N . GLU A 1 88 ? 1.781 -5.487 -13.388 1.00 88.06 88 GLU A N 1
ATOM 675 C CA . GLU A 1 88 ? 2.989 -4.704 -13.103 1.00 88.06 88 GLU A CA 1
ATOM 676 C C . GLU A 1 88 ? 4.192 -5.245 -13.878 1.00 88.06 88 GLU A C 1
ATOM 678 O O . GLU A 1 88 ? 4.468 -6.446 -13.855 1.00 88.06 88 GLU A O 1
ATOM 683 N N . ILE A 1 89 ? 4.938 -4.335 -14.500 1.00 89.25 89 ILE A N 1
ATOM 684 C CA . ILE A 1 89 ? 6.228 -4.593 -15.142 1.00 89.25 89 ILE A CA 1
ATOM 685 C C . ILE A 1 89 ? 7.205 -3.587 -14.542 1.00 89.25 89 ILE A C 1
ATOM 687 O O . ILE A 1 89 ? 6.940 -2.385 -14.542 1.00 89.25 89 ILE A O 1
ATOM 691 N N . LEU A 1 90 ? 8.276 -4.076 -13.918 1.00 88.50 90 LEU A N 1
ATOM 692 C CA . LEU A 1 90 ? 9.076 -3.274 -12.993 1.00 88.50 90 LEU A CA 1
ATOM 693 C C . LEU A 1 90 ? 10.574 -3.487 -13.211 1.00 88.50 90 LEU A C 1
ATOM 695 O O . LEU A 1 90 ? 11.001 -4.628 -13.379 1.00 88.50 90 LEU A O 1
ATOM 699 N N . PRO A 1 91 ? 11.406 -2.438 -13.084 1.00 88.94 91 PRO A N 1
ATOM 700 C CA . PRO A 1 91 ? 12.850 -2.612 -12.987 1.00 88.94 91 PRO A CA 1
ATOM 701 C C . PRO A 1 91 ? 13.211 -3.569 -11.846 1.00 88.94 91 PRO A C 1
ATOM 703 O O . PRO A 1 91 ? 12.582 -3.517 -10.782 1.00 88.94 91 PRO A O 1
ATOM 706 N N . HIS A 1 92 ? 14.255 -4.383 -12.022 1.00 85.38 92 HIS A N 1
ATOM 707 C CA . HIS A 1 92 ? 14.666 -5.410 -11.049 1.00 85.38 92 HIS A CA 1
ATOM 708 C C . HIS A 1 92 ? 14.736 -4.912 -9.593 1.00 85.38 92 HIS A C 1
ATOM 710 O O . HIS A 1 92 ? 14.170 -5.531 -8.690 1.00 85.38 92 HIS A O 1
ATOM 716 N N . ALA A 1 93 ? 15.315 -3.728 -9.371 1.00 81.31 93 ALA A N 1
ATOM 717 C CA . ALA A 1 93 ? 15.429 -3.121 -8.042 1.00 81.31 93 ALA A CA 1
ATOM 718 C C . ALA A 1 93 ? 14.073 -2.902 -7.334 1.00 81.31 93 ALA A C 1
ATOM 720 O O . ALA A 1 93 ? 13.998 -2.909 -6.106 1.00 81.31 93 ALA A O 1
ATOM 721 N N . LYS A 1 94 ? 12.990 -2.702 -8.095 1.00 84.56 94 LYS A N 1
ATOM 722 C CA . LYS A 1 94 ? 11.621 -2.546 -7.575 1.00 84.56 94 LYS A CA 1
ATOM 723 C C . LYS A 1 94 ? 10.829 -3.849 -7.609 1.00 84.56 94 LYS A C 1
ATOM 725 O O . LYS A 1 94 ? 9.920 -4.010 -6.797 1.00 84.56 94 LYS A O 1
ATOM 730 N N . TYR A 1 95 ? 11.171 -4.766 -8.512 1.00 86.75 95 TYR A N 1
ATOM 731 C CA . TYR A 1 95 ? 10.500 -6.052 -8.684 1.00 86.75 95 TYR A CA 1
ATOM 732 C C . TYR A 1 95 ? 10.445 -6.850 -7.375 1.00 86.75 95 TYR A C 1
ATOM 734 O O . TYR A 1 95 ? 9.371 -7.269 -6.960 1.00 86.75 95 TYR A O 1
ATOM 742 N N . LEU A 1 96 ? 11.567 -6.987 -6.660 1.00 79.69 96 LEU A N 1
ATOM 743 C CA . LEU A 1 96 ? 11.621 -7.779 -5.420 1.00 79.69 96 LEU A CA 1
ATOM 744 C C . LEU A 1 96 ? 10.747 -7.205 -4.303 1.00 79.69 96 LEU A C 1
ATOM 746 O O . LEU A 1 96 ? 10.104 -7.950 -3.563 1.00 79.69 96 LEU A O 1
ATOM 750 N N . LEU A 1 97 ? 10.736 -5.876 -4.177 1.00 81.12 97 LEU A N 1
ATOM 751 C CA . LEU A 1 97 ? 9.887 -5.177 -3.215 1.00 81.12 97 LEU A CA 1
ATOM 752 C C . LEU A 1 97 ? 8.414 -5.374 -3.579 1.00 81.12 97 LEU A C 1
ATOM 754 O O . LEU A 1 97 ? 7.596 -5.679 -2.718 1.00 81.12 97 LEU A O 1
ATOM 758 N N . HIS A 1 98 ? 8.091 -5.265 -4.868 1.00 85.19 98 HIS A N 1
ATOM 759 C CA . HIS A 1 98 ? 6.741 -5.482 -5.359 1.00 85.19 98 HIS A CA 1
ATOM 760 C C . HIS A 1 98 ? 6.263 -6.920 -5.170 1.00 85.19 98 HIS A C 1
ATOM 762 O O . HIS A 1 98 ? 5.153 -7.099 -4.697 1.00 85.19 98 HIS A O 1
ATOM 768 N N . VAL A 1 99 ? 7.051 -7.939 -5.521 1.00 84.50 99 VAL A N 1
ATOM 769 C CA . VAL A 1 99 ? 6.618 -9.344 -5.434 1.00 84.50 99 VAL A CA 1
ATOM 770 C C . VAL A 1 99 ? 6.240 -9.713 -4.005 1.00 84.50 99 VAL A C 1
ATOM 772 O O . VAL A 1 99 ? 5.228 -10.381 -3.809 1.00 84.50 99 VAL A O 1
ATOM 775 N N . LYS A 1 100 ? 6.999 -9.229 -3.012 1.00 81.19 100 LYS A N 1
ATOM 776 C CA . LYS A 1 100 ? 6.638 -9.378 -1.597 1.00 81.19 100 LYS A CA 1
ATOM 777 C C . LYS A 1 100 ? 5.303 -8.694 -1.306 1.00 81.19 100 LYS A C 1
ATOM 779 O O . LYS A 1 100 ? 4.432 -9.285 -0.677 1.00 81.19 100 LYS A O 1
ATOM 784 N N . ASP A 1 101 ? 5.116 -7.465 -1.769 1.00 80.12 101 ASP A N 1
ATOM 785 C CA . ASP A 1 101 ? 3.924 -6.644 -1.511 1.00 80.12 101 ASP A CA 1
ATOM 786 C C . ASP A 1 101 ? 2.761 -6.900 -2.489 1.00 80.12 101 ASP A C 1
ATOM 788 O O . ASP A 1 101 ? 1.732 -6.227 -2.418 1.00 80.12 101 ASP A O 1
ATOM 792 N N . CYS A 1 102 ? 2.888 -7.860 -3.407 1.00 83.00 102 CYS A N 1
ATOM 793 C CA . CYS A 1 102 ? 1.923 -8.035 -4.481 1.00 83.00 102 CYS A CA 1
ATOM 794 C C . CYS A 1 102 ? 0.578 -8.498 -3.916 1.00 83.00 102 CYS A C 1
ATOM 796 O O . CYS A 1 102 ? 0.503 -9.425 -3.106 1.00 83.00 102 CYS A O 1
ATOM 798 N N . MET A 1 103 ? -0.503 -7.860 -4.366 1.00 80.12 103 MET A N 1
ATOM 799 C CA . MET A 1 103 ? -1.867 -8.193 -3.945 1.00 80.12 103 MET A CA 1
ATOM 800 C C . MET A 1 103 ? -2.386 -9.508 -4.541 1.00 80.12 103 MET A C 1
ATOM 802 O O . MET A 1 103 ? -3.358 -10.069 -4.050 1.00 80.12 103 MET A O 1
ATOM 806 N N . TYR A 1 104 ? -1.731 -10.000 -5.587 1.00 85.12 104 TYR A N 1
ATOM 807 C CA . TYR A 1 104 ? -2.020 -11.295 -6.197 1.00 85.12 104 TYR A CA 1
ATOM 808 C C . TYR A 1 104 ? -1.166 -12.419 -5.608 1.00 85.12 104 TYR A C 1
ATOM 810 O O . TYR A 1 104 ? -1.266 -13.560 -6.031 1.00 85.12 104 TYR A O 1
ATOM 818 N N . GLN A 1 105 ? -0.311 -12.110 -4.630 1.00 85.50 105 GLN A N 1
ATOM 819 C CA . GLN A 1 105 ? 0.360 -13.141 -3.859 1.00 85.50 105 GLN A CA 1
ATOM 820 C C . GLN A 1 105 ? -0.636 -13.770 -2.880 1.00 85.50 105 GLN A C 1
ATOM 822 O O . GLN A 1 105 ? -1.302 -13.051 -2.126 1.00 85.50 105 GLN A O 1
ATOM 827 N N . ALA A 1 106 ? -0.674 -15.101 -2.845 1.00 87.44 106 ALA A N 1
ATOM 828 C CA . ALA A 1 106 ? -1.419 -15.839 -1.838 1.00 87.44 106 ALA A CA 1
ATOM 829 C C . ALA A 1 106 ? -0.863 -15.567 -0.433 1.00 87.44 106 ALA A C 1
ATOM 831 O O . ALA A 1 106 ? 0.341 -15.708 -0.191 1.00 87.44 106 ALA A O 1
ATOM 832 N N . LYS A 1 107 ? -1.738 -15.171 0.493 1.00 87.19 107 LYS A N 1
ATOM 833 C CA . LYS A 1 107 ? -1.395 -14.860 1.884 1.00 87.19 107 LYS A CA 1
ATOM 834 C C . LYS A 1 107 ? -2.433 -15.464 2.833 1.00 87.19 107 LYS A C 1
ATOM 836 O O . LYS A 1 107 ? -3.606 -15.538 2.472 1.00 87.19 107 LYS A O 1
ATOM 841 N N . PRO A 1 108 ? -2.014 -15.941 4.018 1.00 91.06 108 PRO A N 1
ATOM 842 C CA . PRO A 1 108 ? -2.949 -16.474 5.002 1.00 91.06 108 PRO A CA 1
ATOM 843 C C . PRO A 1 108 ? -3.816 -15.353 5.575 1.00 91.06 108 PRO A C 1
ATOM 845 O O . PRO A 1 108 ? -3.421 -14.194 5.556 1.00 91.06 108 PRO A O 1
ATOM 848 N N . CYS A 1 109 ? -4.971 -15.674 6.148 1.00 92.31 109 CYS A N 1
ATOM 849 C CA . CYS A 1 109 ? -5.748 -14.683 6.880 1.00 92.31 109 CYS A CA 1
ATOM 850 C C . CYS A 1 109 ? -4.911 -14.109 8.047 1.00 92.31 109 CYS A C 1
ATOM 852 O O . CYS A 1 109 ? -4.278 -14.870 8.785 1.00 92.31 109 CYS A O 1
ATOM 854 N N . PRO A 1 110 ? -4.906 -12.778 8.268 1.00 91.44 110 PRO A N 1
ATOM 855 C CA . PRO A 1 110 ? -4.199 -12.178 9.399 1.00 91.44 110 PRO A CA 1
ATOM 856 C C . PRO A 1 110 ? -4.690 -12.665 10.774 1.00 91.44 110 PRO A C 1
ATOM 858 O O . PRO A 1 110 ? -3.935 -12.625 11.748 1.00 91.44 110 PRO A O 1
ATOM 861 N N . ILE A 1 111 ? -5.938 -13.137 10.877 1.00 91.06 111 ILE A N 1
ATOM 862 C CA . ILE A 1 111 ? -6.480 -13.737 12.101 1.00 91.06 111 ILE A CA 1
ATOM 863 C C . ILE A 1 111 ? -5.908 -15.151 12.255 1.00 91.06 111 ILE A C 1
ATOM 865 O O . ILE A 1 111 ? -6.285 -16.066 11.532 1.00 91.06 111 ILE A O 1
ATOM 869 N N . LYS A 1 112 ? -5.037 -15.354 13.252 1.00 87.69 112 LYS A N 1
ATOM 870 C CA . LYS A 1 112 ? -4.275 -16.608 13.452 1.00 87.69 112 LYS A CA 1
ATOM 871 C C . LYS A 1 112 ? -5.119 -17.875 13.631 1.00 87.69 112 LYS A C 1
ATOM 873 O O . LYS A 1 112 ? -4.605 -18.967 13.426 1.00 87.69 112 LYS A O 1
ATOM 878 N N . SER A 1 113 ? -6.369 -17.754 14.078 1.00 88.00 113 SER A N 1
ATOM 879 C CA . SER A 1 113 ? -7.289 -18.893 14.221 1.00 88.00 113 SER A CA 1
ATOM 880 C C . SER A 1 113 ? -8.007 -19.260 12.921 1.00 88.00 113 SER A C 1
ATOM 882 O O . SER A 1 113 ? -8.727 -20.253 12.893 1.00 88.00 113 SER A O 1
ATOM 884 N N . CYS A 1 114 ? -7.851 -18.461 11.866 1.00 92.06 114 CYS A N 1
ATOM 885 C CA . CYS A 1 114 ? -8.436 -18.716 10.561 1.00 92.06 114 CYS A CA 1
ATOM 886 C C . CYS A 1 114 ? -7.462 -19.520 9.689 1.00 92.06 114 CYS A C 1
ATOM 888 O O . CYS A 1 114 ? -6.268 -19.234 9.649 1.00 92.06 114 CYS A O 1
ATOM 890 N N . ILE A 1 115 ? -7.988 -20.519 8.979 1.00 92.81 115 ILE A N 1
ATOM 891 C CA . ILE A 1 115 ? -7.218 -21.399 8.082 1.00 92.81 115 ILE A CA 1
ATOM 892 C C . ILE A 1 115 ? -7.206 -20.916 6.626 1.00 92.81 115 ILE A C 1
ATOM 894 O O . ILE A 1 115 ? -6.634 -21.575 5.763 1.00 92.81 115 ILE A O 1
ATOM 898 N N . TRP A 1 116 ? -7.879 -19.802 6.333 1.00 93.88 116 TRP A N 1
ATOM 899 C CA . TRP A 1 116 ? -7.983 -19.277 4.977 1.00 93.88 116 TRP A CA 1
ATOM 900 C C . TRP A 1 116 ? -6.620 -18.810 4.463 1.00 93.88 116 TRP A C 1
ATOM 902 O O . TRP A 1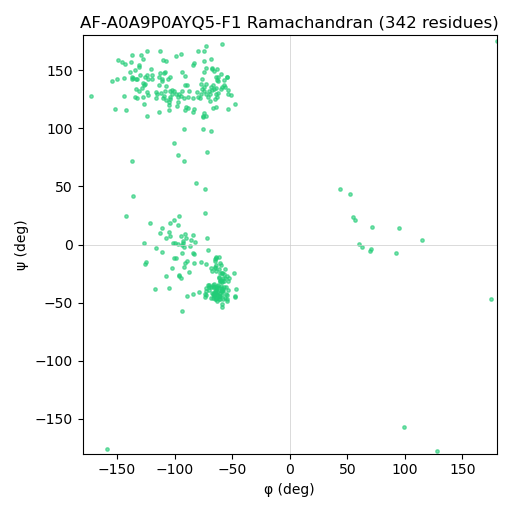 116 ? -5.869 -18.145 5.179 1.00 93.88 116 TRP A O 1
ATOM 912 N N . GLN A 1 117 ? -6.325 -19.135 3.207 1.00 90.44 117 GLN A N 1
ATOM 913 C CA . GLN A 1 117 ? -5.146 -18.678 2.487 1.00 90.44 117 GLN A CA 1
ATOM 914 C C . GLN A 1 117 ? -5.470 -18.634 0.994 1.00 90.44 117 GLN A C 1
ATOM 916 O O . GLN A 1 117 ? -5.735 -19.666 0.385 1.00 90.44 117 GLN A O 1
ATOM 921 N N . ASP A 1 118 ? -5.437 -17.444 0.409 1.00 87.06 118 ASP A N 1
ATOM 922 C CA . ASP A 1 118 ? -5.669 -17.221 -1.021 1.00 87.06 118 ASP A CA 1
ATOM 923 C C . ASP A 1 118 ? -5.048 -15.867 -1.415 1.00 87.06 118 ASP A C 1
ATOM 925 O O . ASP A 1 118 ? -4.396 -15.197 -0.605 1.00 87.06 118 ASP A O 1
ATOM 929 N N . ASN A 1 119 ? -5.227 -15.457 -2.666 1.00 82.56 119 ASN A N 1
ATOM 930 C CA . ASN A 1 119 ? -4.807 -14.173 -3.202 1.00 82.56 119 ASN A CA 1
ATOM 931 C C . ASN A 1 119 ? -5.346 -13.024 -2.345 1.00 82.56 119 ASN A C 1
ATOM 933 O O . ASN A 1 119 ? -6.546 -12.927 -2.079 1.00 82.56 119 ASN A O 1
ATOM 937 N N . ASN A 1 120 ? -4.457 -12.104 -1.962 1.00 80.81 120 ASN A N 1
ATOM 938 C CA . ASN A 1 120 ? -4.809 -10.987 -1.089 1.00 80.81 120 ASN A CA 1
ATOM 939 C C . ASN A 1 120 ? -5.915 -10.079 -1.661 1.00 80.81 120 ASN A C 1
ATOM 941 O O . ASN A 1 120 ? -6.645 -9.455 -0.902 1.00 80.81 120 ASN A O 1
ATOM 945 N N . PHE A 1 121 ? -6.105 -10.038 -2.981 1.00 79.06 121 PHE A N 1
ATOM 946 C CA . PHE A 1 121 ? -7.249 -9.358 -3.598 1.00 79.06 121 PHE A CA 1
ATOM 947 C C . PHE A 1 121 ? -8.610 -9.825 -3.034 1.00 79.06 121 PHE A C 1
ATOM 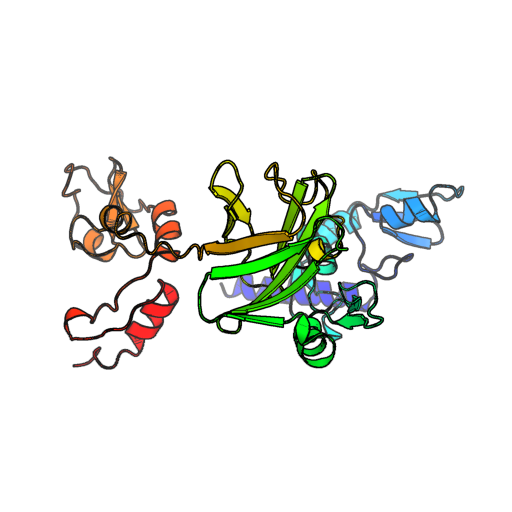949 O O . PHE A 1 121 ? -9.530 -9.021 -2.907 1.00 79.06 121 PHE A O 1
ATOM 956 N N . LYS A 1 122 ? -8.727 -11.093 -2.618 1.00 85.75 122 LYS A N 1
ATOM 957 C CA . LYS A 1 122 ? -9.954 -11.673 -2.047 1.00 85.75 122 LYS A CA 1
ATOM 958 C C . LYS A 1 122 ? -10.099 -11.467 -0.535 1.00 85.75 122 LYS A C 1
ATOM 960 O O . LYS A 1 122 ? -11.099 -11.888 0.044 1.00 85.75 122 LYS A O 1
ATOM 965 N N . ILE A 1 123 ? -9.136 -10.821 0.132 1.00 88.31 123 ILE A N 1
ATOM 966 C CA . ILE A 1 123 ? -9.153 -10.684 1.598 1.00 88.31 123 ILE A CA 1
ATOM 967 C C . ILE A 1 123 ? -10.399 -9.943 2.096 1.00 88.31 123 ILE A C 1
ATOM 969 O O . ILE A 1 123 ? -10.959 -10.284 3.135 1.00 88.31 123 ILE A O 1
ATOM 973 N N . ASN A 1 124 ? -10.864 -8.953 1.334 1.00 89.31 124 ASN A N 1
ATOM 974 C CA . ASN A 1 124 ? -12.021 -8.146 1.698 1.00 89.31 124 ASN A CA 1
ATOM 975 C C . ASN A 1 124 ? -13.316 -8.962 1.673 1.00 89.31 124 ASN A C 1
ATOM 977 O O . ASN A 1 124 ? -14.152 -8.808 2.560 1.00 89.31 124 ASN A O 1
ATOM 981 N N . GLU A 1 125 ? -13.486 -9.818 0.664 1.00 90.69 125 GLU A N 1
ATOM 982 C CA . GLU A 1 125 ? -14.627 -10.735 0.558 1.00 90.69 125 GLU A CA 1
ATOM 983 C C . GLU A 1 125 ? -14.567 -11.778 1.673 1.00 90.69 125 GLU A C 1
ATOM 985 O O . GLU A 1 125 ? -15.531 -11.929 2.420 1.00 90.69 125 GLU A O 1
ATOM 990 N N . HIS A 1 126 ? -13.392 -12.373 1.893 1.00 92.94 126 HIS A N 1
ATOM 991 C CA . HIS A 1 126 ? -13.171 -13.312 2.988 1.00 92.94 126 HIS A CA 1
ATOM 992 C C . HIS A 1 126 ? -13.554 -12.726 4.357 1.00 92.94 126 HIS A C 1
ATOM 994 O O . HIS A 1 126 ? -14.261 -13.373 5.127 1.00 92.94 126 HIS A O 1
ATOM 1000 N N . PHE A 1 127 ? -13.141 -11.493 4.671 1.00 93.94 127 PHE A N 1
ATOM 1001 C CA . PHE A 1 127 ? -13.518 -10.851 5.935 1.00 93.94 127 PHE A CA 1
ATOM 1002 C C . PHE A 1 127 ? -15.023 -10.600 6.032 1.00 93.94 127 PHE A C 1
ATOM 1004 O O . PHE A 1 127 ? -15.599 -10.818 7.093 1.00 93.94 127 PHE A O 1
ATOM 1011 N N . LYS A 1 128 ? -15.677 -10.184 4.942 1.00 91.94 128 LYS A N 1
ATOM 1012 C CA . LYS A 1 128 ? -17.135 -9.979 4.922 1.00 91.94 128 LYS A CA 1
ATOM 1013 C C . LYS A 1 128 ? -17.908 -11.277 5.175 1.00 91.94 128 LYS A C 1
ATOM 1015 O O . LYS A 1 128 ? -18.949 -11.223 5.819 1.00 91.94 128 LYS A O 1
ATOM 1020 N N . GLU A 1 129 ? -17.409 -12.412 4.693 1.00 93.50 129 GLU A N 1
ATOM 1021 C CA . GLU A 1 129 ? -18.091 -13.709 4.794 1.00 93.50 129 GLU A CA 1
ATOM 1022 C C . GLU A 1 129 ? -17.748 -14.480 6.076 1.00 93.50 129 GLU A C 1
ATOM 1024 O O . GLU A 1 129 ? -18.630 -15.042 6.719 1.00 93.50 129 GLU A O 1
ATOM 1029 N N . CYS A 1 130 ? -16.469 -14.520 6.458 1.00 93.06 130 CYS A N 1
ATOM 1030 C CA . CYS A 1 130 ? -15.965 -15.355 7.555 1.00 93.06 130 CYS A CA 1
ATOM 1031 C C . CYS A 1 130 ? -15.699 -14.579 8.853 1.00 93.06 130 CYS A C 1
ATOM 1033 O O . CYS A 1 130 ? -15.612 -15.186 9.921 1.00 93.06 130 CYS A O 1
ATOM 1035 N N . HIS A 1 131 ? -15.541 -13.254 8.778 1.00 93.81 131 HIS A N 1
ATOM 1036 C CA . HIS A 1 131 ? -15.155 -12.394 9.902 1.00 93.81 131 HIS A CA 1
ATOM 1037 C C . HIS A 1 131 ? -16.003 -11.115 9.955 1.00 93.81 131 HIS A C 1
ATOM 1039 O O . HIS A 1 131 ? -15.476 -10.030 10.197 1.00 93.81 131 HIS A O 1
ATOM 1045 N N . ALA A 1 132 ? -17.314 -11.233 9.716 1.00 92.69 132 ALA A N 1
ATOM 1046 C CA . ALA A 1 132 ? -18.226 -10.089 9.636 1.00 92.69 132 ALA A CA 1
ATOM 1047 C C . ALA A 1 132 ? -18.184 -9.200 10.895 1.00 92.69 132 ALA A C 1
ATOM 1049 O O . ALA A 1 132 ? -18.195 -7.977 10.776 1.00 92.69 132 ALA A O 1
ATOM 1050 N N . ASP A 1 133 ? -18.022 -9.800 12.079 1.00 91.69 133 ASP A N 1
ATOM 1051 C CA . ASP A 1 133 ? -17.868 -9.089 13.360 1.00 91.69 133 ASP A CA 1
A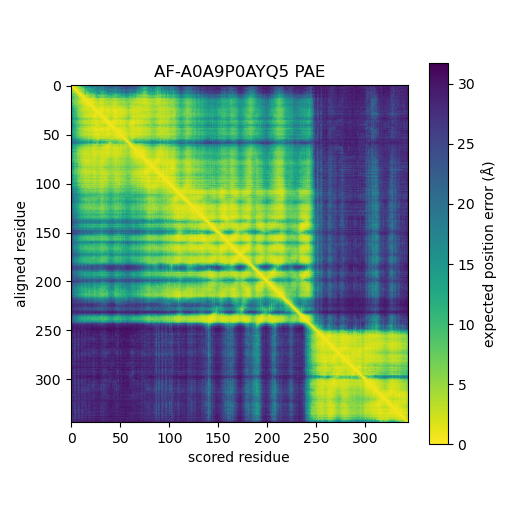TOM 1052 C C . ASP A 1 133 ? -16.580 -8.248 13.438 1.00 91.69 133 ASP A C 1
ATOM 1054 O O . ASP A 1 133 ? -16.471 -7.315 14.233 1.00 91.69 133 ASP A O 1
ATOM 1058 N N . ASN A 1 134 ? -15.588 -8.559 12.600 1.00 93.12 134 ASN A N 1
ATOM 1059 C CA . ASN A 1 134 ? -14.348 -7.804 12.473 1.00 93.12 134 ASN A CA 1
ATOM 1060 C C . ASN A 1 134 ? -14.410 -6.734 11.368 1.00 93.12 134 ASN A C 1
ATOM 1062 O O . ASN A 1 134 ? -13.407 -6.052 11.143 1.00 93.12 134 ASN A O 1
ATOM 1066 N N . VAL A 1 135 ? -15.549 -6.545 10.695 1.00 93.25 135 VAL A N 1
ATOM 1067 C CA . VAL A 1 135 ? -15.724 -5.524 9.653 1.00 93.25 135 VAL A CA 1
ATOM 1068 C C . VAL A 1 135 ? -16.374 -4.270 10.234 1.00 93.25 135 VAL A C 1
ATOM 1070 O O . VAL A 1 135 ? -17.485 -4.308 10.750 1.00 93.25 135 VAL A O 1
ATOM 1073 N N . ILE A 1 136 ? -15.700 -3.130 10.097 1.00 90.88 136 ILE A N 1
ATOM 1074 C CA . ILE A 1 136 ? -16.197 -1.819 10.520 1.00 90.88 136 ILE A CA 1
ATOM 1075 C C . ILE A 1 136 ? -16.412 -0.973 9.267 1.00 90.88 136 ILE A C 1
ATOM 1077 O O . ILE A 1 136 ? -15.459 -0.628 8.572 1.00 90.88 136 ILE A O 1
ATOM 1081 N N . LYS A 1 137 ? -17.666 -0.633 8.968 1.00 89.06 137 LYS A N 1
ATOM 1082 C CA . LYS A 1 137 ? -18.011 0.304 7.890 1.00 89.06 137 LYS A CA 1
ATOM 1083 C C . LYS A 1 137 ? -18.192 1.692 8.482 1.00 89.06 137 LYS A C 1
ATOM 1085 O O . LYS A 1 137 ? -18.923 1.827 9.462 1.00 89.06 137 LYS A O 1
ATOM 1090 N N . ILE A 1 138 ? -17.542 2.694 7.902 1.00 83.50 138 ILE A N 1
ATOM 1091 C CA . ILE A 1 138 ? -17.690 4.087 8.322 1.00 83.50 138 ILE A CA 1
ATOM 1092 C C . ILE A 1 138 ? -17.902 5.002 7.122 1.00 83.50 138 ILE A C 1
ATOM 1094 O O . ILE A 1 138 ? -17.271 4.842 6.082 1.00 83.50 138 ILE A O 1
ATOM 1098 N N . ASP A 1 139 ? -18.761 5.997 7.321 1.00 74.19 139 ASP A N 1
ATOM 1099 C CA . ASP A 1 139 ? -19.080 7.028 6.325 1.00 74.19 139 ASP A CA 1
ATOM 1100 C C . ASP A 1 139 ? -18.316 8.340 6.591 1.00 74.19 139 ASP A C 1
ATOM 1102 O O . ASP A 1 139 ? -18.500 9.341 5.904 1.00 74.19 139 ASP A O 1
ATOM 1106 N N . SER A 1 140 ? -17.472 8.360 7.629 1.00 76.62 140 SER A N 1
ATOM 1107 C CA . SER A 1 140 ? -16.672 9.515 8.042 1.00 76.62 140 SER A CA 1
ATOM 1108 C C . SER A 1 140 ? -15.206 9.130 8.212 1.00 76.62 140 SER A C 1
ATOM 1110 O O . SER A 1 140 ? -14.890 7.959 8.411 1.00 76.62 140 SER A O 1
ATOM 1112 N N . ASP A 1 141 ? -14.318 10.122 8.238 1.00 80.00 141 ASP A N 1
ATOM 1113 C CA . ASP A 1 141 ? -12.880 9.918 8.447 1.00 80.00 141 ASP A CA 1
ATOM 1114 C C . ASP A 1 141 ? -12.518 9.513 9.894 1.00 80.00 141 ASP A C 1
ATOM 1116 O O . ASP A 1 141 ? -11.339 9.424 10.233 1.00 80.00 141 ASP A O 1
ATOM 1120 N N . MET A 1 142 ? -13.498 9.281 10.774 1.00 83.62 142 MET A N 1
ATOM 1121 C CA . MET A 1 142 ? -13.280 8.965 12.185 1.00 83.62 142 MET A CA 1
ATOM 1122 C C . MET A 1 142 ? -13.988 7.676 12.605 1.00 83.62 142 MET A C 1
ATOM 1124 O O . MET A 1 142 ? -15.159 7.460 12.300 1.00 83.62 142 MET A O 1
ATOM 1128 N N . PHE A 1 143 ? -13.295 6.851 13.391 1.00 86.25 143 PHE A N 1
ATOM 1129 C CA . PHE A 1 143 ? -13.871 5.665 14.023 1.00 86.25 143 PHE A CA 1
ATOM 1130 C C . PHE A 1 143 ? -13.207 5.355 15.363 1.00 86.25 143 PHE A C 1
ATOM 1132 O O . PHE A 1 143 ? -12.077 5.765 15.615 1.00 86.25 143 PHE A O 1
ATOM 1139 N N . SER A 1 144 ? -13.892 4.610 16.230 1.00 88.06 144 SER A N 1
ATOM 1140 C CA . SER A 1 144 ? -13.334 4.180 17.514 1.00 88.06 144 SER A CA 1
ATOM 1141 C C . SER A 1 144 ? -13.411 2.670 17.675 1.00 88.06 144 SER A C 1
ATOM 1143 O O . SER A 1 144 ? -14.390 2.044 17.278 1.00 88.06 144 SER A O 1
ATOM 1145 N N . VAL A 1 145 ? -12.394 2.102 18.314 1.00 89.62 145 VAL A N 1
ATOM 1146 C CA . VAL A 1 145 ? -12.292 0.676 18.626 1.00 89.62 145 VAL A CA 1
ATOM 1147 C C . VAL A 1 145 ? -11.999 0.516 20.111 1.00 89.62 145 VAL A C 1
ATOM 1149 O O . VAL A 1 145 ? -11.214 1.276 20.676 1.00 89.62 145 VAL A O 1
ATOM 1152 N N . ILE A 1 146 ? -12.636 -0.462 20.750 1.00 86.75 146 ILE A N 1
ATOM 1153 C CA . ILE A 1 146 ? -12.377 -0.803 22.151 1.00 86.75 146 ILE A CA 1
ATOM 1154 C C . ILE A 1 146 ? -11.342 -1.927 22.188 1.00 86.75 146 ILE A C 1
ATOM 1156 O O . ILE A 1 146 ? -11.523 -2.955 21.539 1.00 86.75 146 ILE A O 1
ATOM 1160 N N . CYS A 1 147 ? -10.269 -1.741 22.954 1.00 84.00 147 CYS A N 1
ATOM 1161 C CA . CYS A 1 147 ? -9.246 -2.759 23.182 1.00 84.00 147 CYS A CA 1
ATOM 1162 C C . CYS A 1 147 ? -9.074 -3.049 24.670 1.00 84.00 147 CYS A C 1
ATOM 1164 O O . CYS A 1 147 ? -9.095 -2.128 25.483 1.00 84.00 147 CYS A O 1
ATOM 1166 N N . LYS A 1 148 ? -8.839 -4.318 25.017 1.00 83.00 148 LYS A N 1
ATOM 1167 C CA . LYS A 1 148 ? -8.593 -4.763 26.396 1.00 83.00 148 LYS A CA 1
ATOM 1168 C C . LYS A 1 148 ? -7.129 -5.146 26.605 1.00 83.00 148 LYS A C 1
ATOM 1170 O O . LYS A 1 148 ? -6.498 -5.652 25.680 1.00 83.00 148 LYS A O 1
ATOM 1175 N N . GLU A 1 149 ? -6.606 -4.947 27.814 1.00 71.31 149 GLU A N 1
ATOM 1176 C CA . GLU A 1 149 ? -5.179 -5.148 28.144 1.00 71.31 149 GLU A CA 1
ATOM 1177 C C . GLU A 1 149 ? -4.690 -6.593 27.928 1.00 71.31 149 GLU A C 1
ATOM 1179 O O . GLU A 1 149 ? -3.559 -6.811 27.508 1.00 71.31 149 GLU A O 1
ATOM 1184 N N . ASN A 1 150 ? -5.571 -7.578 28.121 1.00 69.62 150 ASN A N 1
ATOM 1185 C CA . ASN A 1 150 ? -5.252 -9.004 27.973 1.00 69.62 150 ASN A CA 1
ATOM 1186 C C . ASN A 1 150 ? -5.805 -9.630 26.685 1.00 69.62 150 ASN A C 1
ATOM 1188 O O . ASN A 1 150 ? -5.823 -10.856 26.540 1.00 69.62 150 ASN A O 1
ATOM 1192 N N . GLN A 1 151 ? -6.308 -8.819 25.753 1.00 73.38 151 GLN A N 1
ATOM 1193 C CA . GLN A 1 151 ? -6.771 -9.343 24.477 1.00 73.38 151 GLN A CA 1
ATOM 1194 C C . GLN A 1 151 ? -5.568 -9.680 23.587 1.00 73.38 151 GLN A C 1
ATOM 1196 O O . GLN A 1 151 ? -4.567 -8.963 23.550 1.00 73.38 151 GLN A O 1
ATOM 1201 N N . LYS A 1 152 ? -5.673 -10.782 22.833 1.00 75.88 152 LYS A N 1
ATOM 1202 C CA . LYS A 1 152 ? -4.765 -11.043 21.705 1.00 75.88 152 LYS A CA 1
ATOM 1203 C C . LYS A 1 152 ? -4.852 -9.896 20.685 1.00 75.88 152 LYS A C 1
ATOM 1205 O O . LYS A 1 152 ? -5.706 -9.022 20.786 1.00 75.88 152 LYS A O 1
ATOM 1210 N N . GLU A 1 153 ? -3.977 -9.927 19.682 1.00 85.56 153 GLU A N 1
ATOM 1211 C CA . GLU A 1 153 ? -4.009 -8.979 18.563 1.00 85.56 153 GLU A CA 1
ATOM 1212 C C . GLU A 1 153 ? -5.433 -8.852 17.994 1.00 85.56 153 GLU A C 1
ATOM 1214 O O . GLU A 1 153 ? -6.037 -9.838 17.567 1.00 85.56 153 GLU A O 1
ATOM 1219 N N . LEU A 1 154 ? -5.960 -7.632 18.023 1.00 89.19 154 LEU A N 1
ATOM 1220 C CA . LEU A 1 154 ? -7.240 -7.256 17.451 1.00 89.19 154 LEU A CA 1
ATOM 1221 C C . LEU A 1 154 ? -7.009 -6.857 15.995 1.00 89.19 154 LEU A C 1
ATOM 1223 O O . LEU A 1 154 ? -6.133 -6.043 15.695 1.00 89.19 154 LEU A O 1
ATOM 1227 N N . ILE A 1 155 ? -7.769 -7.477 15.096 1.00 92.69 155 ILE A N 1
ATOM 1228 C CA . ILE A 1 155 ? -7.658 -7.284 13.653 1.00 92.69 155 ILE A CA 1
ATOM 1229 C C . ILE A 1 155 ? -9.035 -6.936 13.113 1.00 92.69 155 ILE A C 1
ATOM 1231 O O . ILE A 1 155 ? -9.994 -7.673 13.345 1.00 92.69 155 ILE A O 1
ATOM 1235 N N . ASN A 1 156 ? -9.123 -5.832 12.377 1.00 93.75 156 ASN A N 1
ATOM 1236 C CA . ASN A 1 156 ? -10.367 -5.375 11.776 1.00 93.75 156 ASN A CA 1
ATOM 1237 C C . ASN A 1 156 ? -10.158 -4.916 10.339 1.00 93.75 156 ASN A C 1
ATOM 1239 O O . ASN A 1 156 ? -9.153 -4.279 10.019 1.00 93.75 156 ASN A O 1
ATOM 1243 N N . LEU A 1 157 ? -11.153 -5.196 9.502 1.00 93.38 157 LEU A N 1
ATOM 1244 C CA . LEU A 1 157 ? -11.285 -4.606 8.179 1.00 93.38 157 LEU A CA 1
ATOM 1245 C C . LEU A 1 157 ? -12.131 -3.337 8.301 1.00 93.38 157 LEU A C 1
ATOM 1247 O O . LEU A 1 157 ? -13.307 -3.407 8.647 1.00 93.38 157 LEU A O 1
ATOM 1251 N N . ILE A 1 158 ? -11.541 -2.187 8.010 1.00 91.25 158 ILE A N 1
ATOM 1252 C CA . ILE A 1 158 ? -12.220 -0.893 7.976 1.00 91.25 158 ILE A CA 1
ATOM 1253 C C . ILE A 1 158 ? -12.597 -0.592 6.526 1.00 91.25 158 ILE A C 1
ATOM 1255 O O . ILE A 1 158 ? -11.729 -0.645 5.660 1.00 91.25 158 ILE A O 1
ATOM 1259 N N . ILE A 1 159 ? -13.862 -0.280 6.253 1.00 86.94 159 ILE A N 1
ATOM 1260 C CA . ILE A 1 159 ? -14.361 0.083 4.919 1.00 86.94 159 ILE A CA 1
ATOM 1261 C C . ILE A 1 159 ? -14.850 1.531 4.955 1.00 86.94 159 ILE A C 1
ATOM 1263 O O . ILE A 1 159 ? -15.679 1.865 5.801 1.00 86.94 159 ILE A O 1
ATOM 1267 N N . ILE A 1 160 ? -14.338 2.365 4.048 1.00 81.94 160 ILE A N 1
ATOM 1268 C CA . ILE A 1 160 ? -14.547 3.819 4.013 1.00 81.94 160 ILE A CA 1
ATOM 1269 C C . ILE A 1 160 ? -14.681 4.253 2.561 1.00 81.94 160 ILE A C 1
ATOM 1271 O O . ILE A 1 160 ? -13.710 4.127 1.822 1.00 81.94 160 ILE A O 1
ATOM 1275 N N . ASN A 1 161 ? -15.844 4.769 2.148 1.00 69.19 161 ASN A N 1
ATOM 1276 C CA . ASN A 1 161 ? -16.069 5.279 0.783 1.00 69.19 161 ASN A CA 1
ATOM 1277 C C . ASN A 1 161 ? -15.490 4.349 -0.312 1.00 69.19 161 ASN A C 1
ATOM 1279 O O . ASN A 1 161 ? -14.736 4.789 -1.175 1.00 69.19 161 ASN A O 1
ATOM 1283 N N . ASP A 1 162 ? -15.781 3.047 -0.205 1.00 70.94 162 ASP A N 1
ATOM 1284 C CA . ASP A 1 162 ? -15.296 1.949 -1.065 1.00 70.94 162 ASP A CA 1
ATOM 1285 C C . ASP A 1 162 ? -13.804 1.575 -0.965 1.00 70.94 162 ASP A C 1
ATOM 1287 O O . ASP A 1 162 ? -13.377 0.547 -1.502 1.00 70.94 162 ASP A O 1
ATOM 1291 N N . GLU A 1 163 ? -13.004 2.317 -0.205 1.00 80.44 163 GLU A N 1
ATOM 1292 C CA . GLU A 1 163 ? -11.659 1.906 0.179 1.00 80.44 163 GLU A CA 1
ATOM 1293 C C . GLU A 1 163 ? -11.677 0.997 1.412 1.00 80.44 163 GLU A C 1
ATOM 1295 O O . GLU A 1 163 ? -12.591 1.015 2.237 1.00 80.44 163 GLU A O 1
ATOM 1300 N N . SER A 1 164 ? -10.647 0.162 1.539 1.00 85.94 164 SER A N 1
ATOM 1301 C CA . SER A 1 164 ? -10.516 -0.791 2.643 1.00 85.94 164 SER A CA 1
ATOM 1302 C C . SER A 1 164 ? -9.134 -0.727 3.279 1.00 85.94 164 SER A C 1
ATOM 1304 O O . SER A 1 164 ? -8.100 -0.761 2.602 1.00 85.94 164 SER A O 1
ATOM 1306 N N . LEU A 1 165 ? -9.113 -0.665 4.605 1.00 89.62 165 LEU A N 1
ATOM 1307 C CA . LEU A 1 165 ? -7.915 -0.619 5.431 1.00 89.62 165 LEU A CA 1
ATOM 1308 C C . LEU A 1 165 ? -7.944 -1.768 6.434 1.00 89.62 165 LEU A C 1
ATOM 1310 O O . LEU A 1 165 ? -8.993 -2.137 6.945 1.00 89.62 165 LEU A O 1
ATOM 1314 N N . MET A 1 166 ? -6.777 -2.305 6.757 1.00 90.81 166 MET A N 1
ATOM 1315 C CA . MET A 1 166 ? -6.621 -3.321 7.789 1.00 90.81 166 MET A CA 1
ATOM 1316 C C . MET A 1 166 ? -6.020 -2.700 9.032 1.00 90.81 166 MET A C 1
ATOM 1318 O O . MET A 1 166 ? -4.877 -2.242 9.016 1.00 90.81 166 MET A O 1
ATOM 1322 N N . LEU A 1 167 ? -6.792 -2.702 10.110 1.00 91.62 167 LEU A N 1
ATOM 1323 C CA . LEU A 1 167 ? -6.329 -2.333 11.434 1.00 91.62 167 LEU A CA 1
ATOM 1324 C C . LEU A 1 167 ? -5.757 -3.570 12.123 1.00 91.62 167 LEU A C 1
ATOM 1326 O O . LEU A 1 167 ? -6.412 -4.609 12.184 1.00 91.62 167 LEU A O 1
ATOM 1330 N N . LYS A 1 168 ? -4.571 -3.420 12.708 1.00 90.44 168 LYS A N 1
ATOM 1331 C CA . LYS A 1 168 ? -4.039 -4.326 13.725 1.00 90.44 168 LYS A CA 1
ATOM 1332 C C . LYS A 1 168 ? -3.691 -3.534 14.967 1.00 90.44 168 LYS A C 1
ATOM 1334 O O . LYS A 1 168 ? -3.022 -2.506 14.879 1.00 90.44 168 LYS A O 1
ATOM 1339 N N . LEU A 1 169 ? -4.138 -4.022 16.114 1.00 88.44 169 LEU A N 1
ATOM 1340 C CA . LEU A 1 169 ? -3.987 -3.345 17.391 1.00 88.44 169 LEU A CA 1
ATOM 1341 C C . LEU A 1 169 ? -3.738 -4.356 18.515 1.00 88.44 169 LEU A C 1
ATOM 1343 O O . LEU A 1 169 ? -4.276 -5.460 18.507 1.00 88.44 169 LEU A O 1
ATOM 1347 N N . LYS A 1 170 ? -2.896 -3.992 19.480 1.00 85.50 170 LYS A N 1
ATOM 1348 C CA . LYS A 1 170 ? -2.580 -4.798 20.663 1.00 85.50 170 LYS A CA 1
ATOM 1349 C C . LYS A 1 170 ? -2.237 -3.872 21.827 1.00 85.50 170 LYS A C 1
ATOM 1351 O O . LYS A 1 170 ? -1.556 -2.871 21.628 1.00 85.50 170 LYS A O 1
ATOM 1356 N N . ILE A 1 171 ? -2.647 -4.234 23.036 1.00 80.88 171 ILE A N 1
ATOM 1357 C CA . ILE A 1 171 ? -2.069 -3.679 24.262 1.00 80.88 171 ILE A CA 1
ATOM 1358 C C . ILE A 1 171 ? -1.121 -4.730 24.833 1.00 80.88 171 ILE A C 1
ATOM 1360 O O . ILE A 1 171 ? -1.443 -5.915 24.867 1.00 80.88 171 ILE A O 1
ATOM 1364 N N . ASP A 1 172 ? 0.075 -4.313 25.216 1.00 78.00 172 ASP A N 1
ATOM 1365 C CA . ASP A 1 172 ? 1.056 -5.193 25.840 1.00 78.00 172 ASP A CA 1
ATOM 1366 C C . ASP A 1 172 ? 1.825 -4.404 26.887 1.00 78.00 172 ASP A C 1
ATOM 1368 O O . ASP A 1 172 ? 2.324 -3.333 26.572 1.00 78.00 172 ASP A O 1
ATOM 1372 N N . SER A 1 173 ? 1.925 -4.891 28.122 1.00 77.56 173 SER A N 1
ATOM 1373 C CA . SER A 1 173 ? 2.705 -4.230 29.181 1.00 77.56 173 SER A CA 1
ATOM 1374 C C . SER A 1 173 ? 2.354 -2.738 29.377 1.00 77.56 173 SER A C 1
ATOM 1376 O O . SER A 1 173 ? 3.248 -1.894 29.462 1.00 77.56 173 SER A O 1
ATOM 1378 N N . GLY A 1 174 ? 1.058 -2.392 29.377 1.00 73.69 174 GLY A N 1
ATOM 1379 C CA . GLY A 1 174 ? 0.580 -1.005 29.514 1.00 73.69 174 GLY A CA 1
ATOM 1380 C C . GLY A 1 174 ? 0.829 -0.113 28.290 1.00 73.69 174 GLY A C 1
ATOM 1381 O O . GLY A 1 174 ? 0.769 1.114 28.374 1.00 73.69 174 GLY A O 1
ATOM 1382 N N . LYS A 1 175 ? 1.144 -0.714 27.139 1.00 78.38 175 LYS A N 1
ATOM 1383 C CA . LYS A 1 175 ? 1.578 -0.007 25.938 1.00 78.38 175 LYS A CA 1
ATOM 1384 C C . LYS A 1 175 ? 0.684 -0.325 24.734 1.00 78.38 175 LYS A C 1
ATOM 1386 O O . LYS A 1 175 ? 0.463 -1.496 24.436 1.00 78.38 175 LYS A O 1
ATOM 1391 N N . LEU A 1 176 ? 0.168 0.701 24.036 1.00 80.75 176 LEU A N 1
ATOM 1392 C CA . LEU A 1 176 ? -0.671 0.511 22.839 1.00 80.75 176 LEU A CA 1
ATOM 1393 C C . LEU A 1 176 ? 0.162 0.422 21.561 1.00 80.75 176 LEU A C 1
ATOM 1395 O O . LEU A 1 176 ? 0.744 1.402 21.103 1.00 80.75 176 LEU A O 1
ATOM 1399 N N . PHE A 1 177 ? 0.081 -0.727 20.916 1.00 83.50 177 PHE A N 1
ATOM 1400 C CA . PHE A 1 177 ? 0.657 -1.004 19.616 1.00 83.50 177 PHE A CA 1
ATOM 1401 C C . PHE A 1 177 ? -0.446 -0.995 18.561 1.00 83.50 177 PHE A C 1
ATOM 1403 O O . PHE A 1 177 ? -1.440 -1.707 18.701 1.00 83.50 177 PHE A O 1
ATOM 1410 N N . TYR A 1 178 ? -0.291 -0.214 17.494 1.00 86.56 178 TYR A N 1
ATOM 1411 C CA . TYR A 1 178 ? -1.278 -0.171 16.417 1.00 86.56 178 TYR A CA 1
ATOM 1412 C C . TYR A 1 178 ? -0.637 0.053 15.047 1.00 86.56 178 TYR A C 1
ATOM 1414 O O . TYR A 1 178 ? 0.454 0.609 14.919 1.00 86.56 178 TYR A O 1
ATOM 1422 N N . MET A 1 179 ? -1.350 -0.365 14.004 1.00 86.75 179 MET A N 1
ATOM 1423 C CA . MET A 1 179 ? -1.057 -0.022 12.619 1.00 86.75 179 MET A CA 1
ATOM 1424 C C . MET A 1 179 ? -2.328 -0.091 11.772 1.00 86.75 179 MET A C 1
ATOM 1426 O O . MET A 1 179 ? -3.136 -1.005 11.932 1.00 86.75 179 MET A O 1
ATOM 1430 N N . LEU A 1 180 ? -2.485 0.857 10.850 1.00 87.94 180 LEU A N 1
ATOM 1431 C CA . LEU A 1 180 ? -3.432 0.749 9.743 1.00 87.94 180 LEU A CA 1
ATOM 1432 C C . LEU A 1 180 ? -2.657 0.515 8.455 1.00 87.94 180 LEU A C 1
ATOM 1434 O O . LEU A 1 180 ? -1.808 1.334 8.093 1.00 87.94 180 LEU A O 1
ATOM 1438 N N . CYS A 1 181 ? -2.984 -0.558 7.746 1.00 85.69 181 CYS A N 1
ATOM 1439 C CA . CYS A 1 181 ? -2.389 -0.868 6.460 1.00 85.69 181 CYS A CA 1
ATOM 1440 C C . CYS A 1 181 ? -3.416 -0.780 5.329 1.00 85.69 181 CYS A C 1
ATOM 1442 O O . CYS A 1 181 ? -4.583 -1.128 5.486 1.00 85.69 181 CYS A O 1
ATOM 1444 N N . THR A 1 182 ? -2.965 -0.318 4.170 1.00 81.62 182 THR A N 1
ATOM 1445 C CA . THR A 1 182 ? -3.771 -0.296 2.942 1.00 81.62 182 THR A CA 1
ATOM 1446 C C . THR A 1 182 ? -4.021 -1.719 2.447 1.00 81.62 182 THR A C 1
ATOM 1448 O O . THR A 1 182 ? -3.089 -2.517 2.433 1.00 81.62 182 THR A O 1
ATOM 1451 N N . THR A 1 183 ? -5.250 -2.059 2.043 1.00 75.69 183 THR A N 1
ATOM 1452 C CA . THR A 1 183 ? -5.518 -3.323 1.314 1.00 75.69 183 THR A CA 1
ATOM 1453 C C . THR A 1 183 ? -5.345 -3.159 -0.199 1.00 75.69 183 THR A C 1
ATOM 1455 O O . THR A 1 183 ? -5.020 -4.120 -0.896 1.00 75.69 183 THR A O 1
ATOM 1458 N N . ASN A 1 184 ? -5.477 -1.920 -0.687 1.00 67.44 184 ASN A N 1
ATOM 1459 C CA . ASN A 1 184 ? -5.374 -1.535 -2.092 1.00 67.44 184 ASN A CA 1
ATOM 1460 C C . ASN A 1 184 ? -4.105 -0.711 -2.373 1.00 67.44 184 ASN A C 1
ATOM 1462 O O . ASN A 1 184 ? -3.525 -0.091 -1.483 1.00 67.44 184 ASN A O 1
ATOM 1466 N N . LYS A 1 185 ? -3.675 -0.672 -3.642 1.00 58.28 185 LYS A N 1
ATOM 1467 C CA . LYS A 1 185 ? -2.407 -0.054 -4.084 1.00 58.28 185 LYS A CA 1
ATOM 1468 C C . LYS A 1 185 ? -2.312 1.475 -3.889 1.00 58.28 185 LYS A C 1
ATOM 1470 O O . LYS A 1 185 ? -1.224 2.024 -4.057 1.00 58.28 185 LYS A O 1
ATOM 1475 N N . THR A 1 186 ? -3.405 2.179 -3.597 1.00 49.00 186 THR A N 1
ATOM 1476 C CA . THR A 1 186 ? -3.562 3.580 -4.025 1.00 49.00 186 THR A CA 1
ATOM 1477 C C . THR A 1 186 ? -3.075 4.671 -3.076 1.00 49.00 186 THR A C 1
ATOM 1479 O O . THR A 1 186 ? -2.864 5.778 -3.557 1.00 49.00 186 THR A O 1
ATOM 1482 N N . GLN A 1 187 ? -2.808 4.439 -1.785 1.00 52.44 187 GLN A N 1
ATOM 1483 C CA . GLN A 1 187 ? -2.579 5.583 -0.882 1.00 52.44 187 GLN A CA 1
ATOM 1484 C C . GLN A 1 187 ? -1.406 5.426 0.098 1.00 52.44 187 GLN A C 1
ATOM 1486 O O . GLN A 1 187 ? -1.570 5.336 1.312 1.00 52.44 187 GLN A O 1
ATOM 1491 N N . LYS A 1 188 ? -0.171 5.488 -0.422 1.00 50.22 188 LYS A N 1
ATOM 1492 C CA . LYS A 1 188 ? 1.066 5.520 0.395 1.00 50.22 188 LYS A CA 1
ATOM 1493 C C . LYS A 1 188 ? 1.293 6.840 1.158 1.00 50.22 188 LYS A C 1
ATOM 1495 O O . LYS A 1 188 ? 2.252 6.941 1.923 1.00 50.22 188 LYS A O 1
ATOM 1500 N N . HIS A 1 189 ? 0.449 7.856 0.953 1.00 50.12 189 HIS A N 1
ATOM 1501 C CA . HIS A 1 189 ? 0.641 9.199 1.520 1.00 50.12 189 HIS A CA 1
ATOM 1502 C C . HIS A 1 189 ? -0.370 9.595 2.598 1.00 50.12 189 HIS A C 1
ATOM 1504 O O . HIS A 1 189 ? -0.163 10.613 3.261 1.00 50.12 189 HIS A O 1
ATOM 1510 N N . THR A 1 190 ? -1.394 8.779 2.838 1.00 63.19 190 THR A N 1
ATOM 1511 C CA . THR A 1 190 ? -2.429 9.092 3.823 1.00 63.19 190 THR A CA 1
ATOM 1512 C C . THR A 1 190 ? -1.870 8.946 5.233 1.00 63.19 190 THR A C 1
ATOM 1514 O O . THR A 1 190 ? -1.208 7.962 5.594 1.00 63.19 190 THR A O 1
ATOM 1517 N N . LYS A 1 191 ? -2.082 9.993 6.029 1.00 76.00 191 LYS A N 1
ATOM 1518 C CA . LYS A 1 191 ? -1.736 10.020 7.447 1.00 76.00 191 LYS A CA 1
ATOM 1519 C C . LYS A 1 191 ? -2.990 9.720 8.248 1.00 76.00 191 LYS A C 1
ATOM 1521 O O . LYS A 1 191 ? -4.101 9.871 7.760 1.00 76.00 191 LYS A O 1
ATOM 1526 N N . TYR A 1 192 ? -2.820 9.340 9.497 1.00 79.00 192 TYR A N 1
ATOM 1527 C CA . TYR A 1 192 ? -3.920 9.269 10.442 1.00 79.00 192 TYR A CA 1
ATOM 1528 C C . TYR A 1 192 ? -3.441 9.711 11.814 1.00 79.00 192 TYR A C 1
ATOM 1530 O O . TYR A 1 192 ? -2.248 9.672 12.118 1.00 79.00 192 TYR A O 1
ATOM 1538 N N . SER A 1 193 ? -4.372 10.174 12.628 1.00 79.62 193 SER A N 1
ATOM 1539 C CA . SER A 1 193 ? -4.158 10.410 14.044 1.00 79.62 193 SER A CA 1
ATOM 1540 C C . SER A 1 193 ? -4.818 9.313 14.846 1.00 79.62 193 SER A C 1
ATOM 1542 O O . SER A 1 193 ? -5.885 8.824 14.483 1.00 79.62 193 SER A O 1
ATOM 1544 N N . VAL A 1 194 ? -4.170 8.943 15.938 1.00 82.06 194 VAL A N 1
ATOM 1545 C CA . VAL A 1 194 ? -4.740 8.081 16.963 1.00 82.06 194 VAL A CA 1
ATOM 1546 C C . VAL A 1 194 ? -4.861 8.892 18.225 1.00 82.06 194 VAL A C 1
ATOM 1548 O O . VAL A 1 194 ? -3.894 9.525 18.641 1.00 82.06 194 VAL A O 1
ATOM 1551 N N . GLU A 1 195 ? -6.042 8.869 18.812 1.00 83.19 195 GLU A N 1
ATOM 1552 C CA . GLU A 1 195 ? -6.385 9.628 19.997 1.00 83.19 195 GLU A CA 1
ATOM 1553 C C . GLU A 1 195 ? -6.996 8.710 21.043 1.00 83.19 195 GLU A C 1
ATOM 1555 O O . GLU A 1 195 ? -7.845 7.865 20.747 1.00 83.19 195 GLU A O 1
ATOM 1560 N N . ILE A 1 196 ? -6.533 8.878 22.275 1.00 78.75 196 ILE A N 1
ATOM 1561 C CA . ILE A 1 196 ? -6.927 8.065 23.416 1.00 78.75 196 ILE A CA 1
ATOM 1562 C C . ILE A 1 196 ? -7.219 9.004 24.572 1.00 78.75 196 ILE A C 1
ATOM 1564 O O . ILE A 1 196 ? -6.376 9.825 24.939 1.00 78.75 196 ILE A O 1
ATOM 1568 N N . ASP A 1 197 ? -8.395 8.857 25.163 1.00 70.50 197 ASP A N 1
ATOM 1569 C CA . ASP A 1 197 ? -8.723 9.527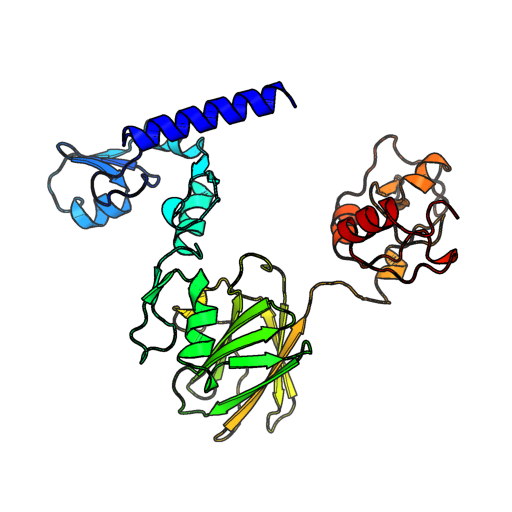 26.412 1.00 70.50 197 ASP A CA 1
ATOM 1570 C C . ASP A 1 197 ? -8.162 8.693 27.571 1.00 70.50 197 ASP A C 1
ATOM 1572 O O . ASP A 1 197 ? -8.536 7.535 27.764 1.00 70.50 197 ASP A O 1
ATOM 1576 N N . THR A 1 198 ? -7.217 9.263 28.318 1.00 66.75 198 THR A N 1
ATOM 1577 C CA . THR A 1 198 ? -6.603 8.632 29.495 1.00 66.75 198 THR A CA 1
ATOM 1578 C C . THR A 1 198 ? -7.001 9.377 30.767 1.00 66.75 198 THR A C 1
ATOM 1580 O O . THR A 1 198 ? -7.462 10.517 30.715 1.00 66.75 198 THR A O 1
ATOM 1583 N N . VAL A 1 199 ? -6.756 8.768 31.930 1.00 63.00 199 VAL A N 1
ATOM 1584 C CA . VAL A 1 199 ? -6.959 9.408 33.245 1.00 63.00 199 VAL A CA 1
ATOM 1585 C C . VAL A 1 199 ? -6.175 10.714 33.436 1.00 63.00 199 VAL A C 1
ATOM 1587 O O . VAL A 1 199 ? -6.604 11.564 34.208 1.00 63.00 199 VAL A O 1
ATOM 1590 N N . VAL A 1 200 ? -5.057 10.898 32.727 1.00 65.38 200 VAL A N 1
ATOM 1591 C CA . VAL A 1 200 ? -4.220 12.115 32.773 1.00 65.38 200 VAL A CA 1
ATOM 1592 C C . VAL A 1 200 ? -4.522 13.105 31.642 1.00 65.38 200 VAL A C 1
ATOM 1594 O O . VAL A 1 200 ? -3.909 14.168 31.579 1.00 65.38 200 VAL A O 1
ATOM 1597 N N . GLY A 1 201 ? -5.480 12.794 30.764 1.00 66.50 201 GLY A N 1
ATOM 1598 C CA . GLY A 1 201 ? -5.887 13.645 29.647 1.00 66.50 201 GLY A CA 1
ATOM 1599 C C . GLY A 1 201 ? -5.888 12.923 28.300 1.00 66.50 201 GLY A C 1
ATOM 1600 O O . GLY A 1 201 ? -5.626 11.722 28.203 1.00 66.50 201 GLY A O 1
ATOM 1601 N N . ARG A 1 202 ? -6.204 13.665 27.236 1.00 72.19 202 ARG A N 1
ATOM 1602 C CA . ARG A 1 202 ? -6.227 13.140 25.866 1.00 72.19 202 ARG A CA 1
ATOM 1603 C C . ARG A 1 202 ? -4.814 13.071 25.311 1.00 72.19 202 ARG A C 1
ATOM 1605 O O . ARG A 1 202 ? -4.098 14.070 25.288 1.00 72.19 202 ARG A O 1
ATOM 1612 N N . VAL A 1 203 ? -4.440 11.899 24.825 1.00 74.94 203 VAL A N 1
ATOM 1613 C CA . VAL A 1 203 ? -3.140 11.650 24.214 1.00 74.94 203 VAL A CA 1
ATOM 1614 C C . VAL A 1 203 ? -3.345 11.388 22.726 1.00 74.94 203 VAL A C 1
ATOM 1616 O O . VAL A 1 203 ? -4.198 10.588 22.349 1.00 74.94 203 VAL A O 1
ATOM 1619 N N . SER A 1 204 ? -2.579 12.073 21.874 1.00 79.00 204 SER A N 1
ATOM 1620 C CA . SER A 1 204 ? -2.689 11.966 20.416 1.00 79.00 204 SER A CA 1
ATOM 1621 C C . SER A 1 204 ? -1.347 11.630 19.774 1.00 79.00 204 SER A C 1
ATOM 1623 O O . SER A 1 204 ? -0.340 12.246 20.120 1.00 79.00 204 SER A O 1
ATOM 1625 N N . ASN A 1 205 ? -1.335 10.738 18.786 1.00 78.38 205 ASN A N 1
ATOM 1626 C CA . ASN A 1 205 ? -0.160 10.462 17.962 1.00 78.38 205 ASN A CA 1
ATOM 1627 C C . ASN A 1 205 ? -0.500 10.506 16.467 1.00 78.38 205 ASN A C 1
ATOM 1629 O O . ASN A 1 205 ? -1.593 10.119 16.062 1.00 78.38 205 ASN A O 1
ATOM 1633 N N . ASN A 1 206 ? 0.442 10.959 15.638 1.00 77.94 206 ASN A N 1
ATOM 1634 C CA . ASN A 1 206 ? 0.296 11.001 14.183 1.00 77.94 206 ASN A CA 1
ATOM 1635 C C . ASN A 1 206 ? 1.093 9.871 13.533 1.00 77.94 206 ASN A C 1
ATOM 1637 O O . ASN A 1 206 ? 2.282 9.715 13.790 1.00 77.94 206 ASN A O 1
ATOM 1641 N N . SER A 1 207 ? 0.451 9.161 12.615 1.00 78.88 207 SER A N 1
ATOM 1642 C CA . SER A 1 207 ? 0.958 7.941 12.000 1.00 78.88 207 SER A CA 1
ATOM 1643 C C . SER A 1 207 ? 0.709 7.933 10.487 1.00 78.88 207 SER A C 1
ATOM 1645 O O . SER A 1 207 ? -0.065 8.735 9.961 1.00 78.88 207 SER A O 1
ATOM 1647 N N . LYS A 1 208 ? 1.414 7.062 9.757 1.00 79.50 208 LYS A N 1
ATOM 1648 C CA . LYS A 1 208 ? 1.258 6.863 8.303 1.00 79.50 208 LYS A CA 1
ATOM 1649 C C . LYS A 1 208 ? 0.687 5.479 8.032 1.00 79.50 208 LYS A C 1
ATOM 1651 O O . LYS A 1 208 ? 1.008 4.546 8.769 1.00 79.50 208 LYS A O 1
ATOM 1656 N N . LEU A 1 209 ? -0.113 5.346 6.977 1.00 80.06 209 LEU A N 1
ATOM 1657 C CA . LEU A 1 209 ? -0.568 4.031 6.531 1.00 80.06 209 LEU A CA 1
ATOM 1658 C C . LEU A 1 209 ? 0.615 3.154 6.088 1.00 80.06 209 LEU A C 1
ATOM 1660 O O . LEU A 1 209 ? 1.556 3.633 5.451 1.00 80.06 209 LEU A O 1
ATOM 1664 N N . CYS A 1 210 ? 0.554 1.864 6.421 1.00 78.94 210 CYS A N 1
ATOM 1665 C CA . CYS A 1 210 ? 1.521 0.852 5.996 1.00 78.94 210 CYS A CA 1
ATOM 1666 C C . CYS A 1 210 ? 1.088 0.096 4.734 1.00 78.94 210 CYS A C 1
ATOM 1668 O O . CYS A 1 210 ? -0.082 0.086 4.340 1.00 78.94 210 CYS A O 1
ATOM 1670 N N . SER A 1 211 ? 2.058 -0.584 4.116 1.00 80.19 211 SER A N 1
ATOM 1671 C CA . SER A 1 211 ? 1.784 -1.664 3.163 1.00 80.19 211 SER A CA 1
ATOM 1672 C C . SER A 1 211 ? 1.048 -2.798 3.876 1.00 80.19 211 SER A C 1
ATOM 1674 O O . SER A 1 211 ? 1.355 -3.083 5.037 1.00 80.19 211 SER A O 1
ATOM 1676 N N . TYR A 1 212 ? 0.110 -3.458 3.187 1.00 81.44 212 TYR A N 1
ATOM 1677 C CA . TYR A 1 212 ? -0.657 -4.593 3.716 1.00 81.44 212 TYR A CA 1
ATOM 1678 C C . TYR A 1 212 ? 0.230 -5.630 4.415 1.00 81.44 212 TYR A C 1
ATOM 1680 O O . TYR A 1 212 ? -0.124 -6.144 5.468 1.00 81.44 212 TYR A O 1
ATOM 1688 N N . ASN A 1 213 ? 1.422 -5.887 3.874 1.00 79.50 213 ASN A N 1
ATOM 1689 C CA . ASN A 1 213 ? 2.365 -6.868 4.402 1.00 79.50 213 ASN A CA 1
ATOM 1690 C C . ASN A 1 213 ? 2.762 -6.677 5.855 1.00 79.50 213 ASN A C 1
ATOM 1692 O O . ASN A 1 213 ? 3.053 -7.658 6.542 1.00 79.50 213 ASN A O 1
ATOM 1696 N N . ASN A 1 214 ? 2.741 -5.441 6.338 1.00 81.00 214 ASN A N 1
ATOM 1697 C CA . ASN A 1 214 ? 3.114 -5.158 7.712 1.00 81.00 214 ASN A CA 1
ATOM 1698 C C . ASN A 1 214 ? 2.128 -5.796 8.705 1.00 81.00 214 ASN A C 1
ATOM 1700 O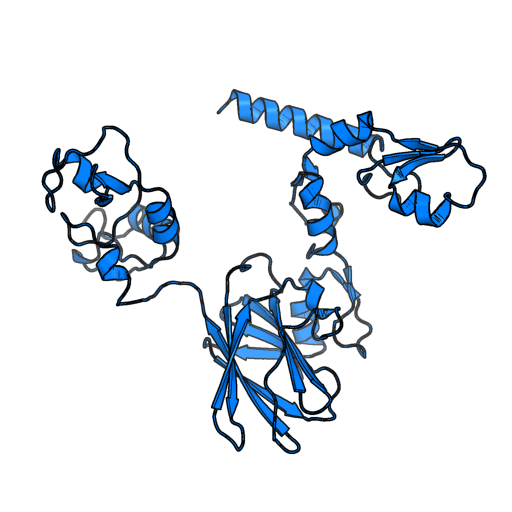 O . ASN A 1 214 ? 2.516 -6.049 9.843 1.00 81.00 214 ASN A O 1
ATOM 1704 N N . ILE A 1 215 ? 0.908 -6.157 8.272 1.00 85.38 215 ILE A N 1
ATOM 1705 C CA . ILE A 1 215 ? -0.094 -6.837 9.106 1.00 85.38 215 ILE A CA 1
ATOM 1706 C C . ILE A 1 215 ? 0.413 -8.178 9.668 1.00 85.38 215 ILE A C 1
ATOM 1708 O O . ILE A 1 215 ? 0.067 -8.555 10.793 1.00 85.38 215 ILE A O 1
ATOM 1712 N N . TYR A 1 216 ? 1.278 -8.874 8.922 1.00 83.12 216 TYR A N 1
ATOM 1713 C CA . TYR A 1 216 ? 1.871 -10.154 9.327 1.00 83.12 216 TYR A CA 1
ATOM 1714 C C . TYR A 1 216 ? 3.096 -9.984 10.227 1.00 83.12 216 TYR A C 1
ATOM 1716 O O . T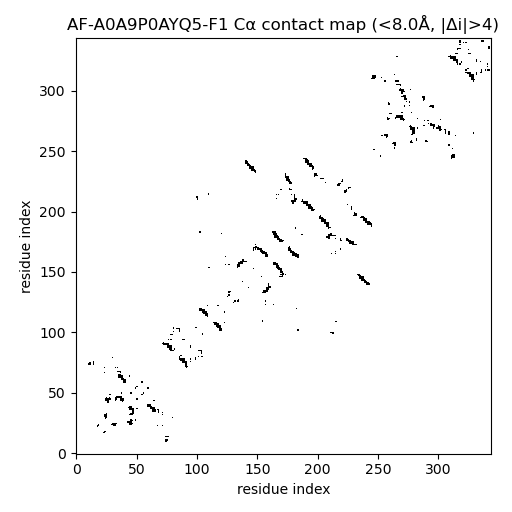YR A 1 216 ? 3.505 -10.933 10.894 1.00 83.12 216 TYR A O 1
ATOM 1724 N N . GLY A 1 217 ? 3.675 -8.783 10.273 1.00 76.50 217 GLY A N 1
ATOM 1725 C CA . GLY A 1 217 ? 4.776 -8.465 11.170 1.00 76.50 217 GLY A CA 1
ATOM 1726 C C . GLY A 1 217 ? 4.332 -8.466 12.632 1.00 76.50 217 GLY A C 1
ATOM 1727 O O . GLY A 1 217 ? 3.181 -8.159 12.966 1.00 76.50 217 GLY A O 1
ATOM 1728 N N . SER A 1 218 ? 5.257 -8.787 13.535 1.00 65.31 218 SER A N 1
ATOM 1729 C CA . SER A 1 218 ? 5.070 -8.507 14.958 1.00 65.31 218 SER A CA 1
ATOM 1730 C C . SER A 1 218 ? 4.991 -6.996 15.155 1.00 65.31 218 SER A C 1
ATOM 1732 O O . SER A 1 218 ? 5.881 -6.276 14.696 1.00 65.31 218 SER A O 1
ATOM 1734 N N . VAL A 1 219 ? 3.966 -6.510 15.857 1.00 61.62 219 VAL A N 1
ATOM 1735 C CA . VAL A 1 219 ? 3.936 -5.099 16.253 1.00 61.62 219 VAL A CA 1
ATOM 1736 C C . VAL A 1 219 ? 4.922 -4.935 17.409 1.00 61.62 219 VAL A C 1
ATOM 1738 O O . VAL A 1 219 ? 4.641 -5.342 18.532 1.00 61.62 219 VAL A O 1
ATOM 1741 N N . SER A 1 220 ? 6.120 -4.447 17.096 1.00 55.38 220 SER A N 1
ATOM 1742 C CA . SER A 1 220 ? 7.224 -4.213 18.033 1.00 55.38 220 SER A CA 1
ATOM 1743 C C . SER A 1 220 ? 7.667 -2.749 17.954 1.00 55.38 220 SER A C 1
ATOM 1745 O O . SER A 1 220 ? 7.305 -2.074 16.991 1.00 55.38 220 SER A O 1
ATOM 1747 N N . PRO A 1 221 ? 8.478 -2.251 18.904 1.00 52.38 221 PRO A N 1
ATOM 1748 C CA . PRO A 1 221 ? 8.978 -0.879 18.857 1.00 52.38 221 PRO A CA 1
ATOM 1749 C C . PRO A 1 221 ? 9.669 -0.458 17.569 1.00 52.38 221 PRO A C 1
ATOM 1751 O O . PRO A 1 221 ? 9.596 0.709 17.195 1.00 52.38 221 PRO A O 1
ATOM 1754 N N . ASP A 1 222 ? 10.281 -1.421 16.889 1.00 47.59 222 ASP A N 1
ATOM 1755 C CA . ASP A 1 222 ? 11.089 -1.178 15.700 1.00 47.59 222 ASP A CA 1
ATOM 1756 C C . ASP A 1 222 ? 10.276 -1.289 14.395 1.00 47.59 222 ASP A C 1
ATOM 1758 O O . ASP A 1 222 ? 10.687 -0.756 13.367 1.00 47.59 222 ASP A O 1
ATOM 1762 N N . ASN A 1 223 ? 9.111 -1.955 14.430 1.00 46.78 223 ASN A N 1
ATOM 1763 C CA . ASN A 1 223 ? 8.312 -2.304 13.241 1.00 46.78 223 ASN A CA 1
ATOM 1764 C C . ASN A 1 223 ? 6.851 -1.812 13.292 1.00 46.78 223 ASN A C 1
ATOM 1766 O O . ASN A 1 223 ? 6.154 -1.811 12.275 1.00 46.78 223 ASN A O 1
ATOM 1770 N N . GLY A 1 224 ? 6.371 -1.413 14.470 1.00 46.28 224 GLY A N 1
ATOM 1771 C CA . GLY A 1 224 ? 5.088 -0.763 14.711 1.00 46.28 224 GLY A CA 1
ATOM 1772 C C . GLY A 1 224 ? 5.304 0.698 15.088 1.00 46.28 224 GLY A C 1
ATOM 1773 O O . GLY A 1 224 ? 6.304 1.048 15.709 1.00 46.28 224 GLY A O 1
ATOM 1774 N N . LEU A 1 225 ? 4.371 1.573 14.710 1.00 48.72 225 LEU A N 1
ATOM 1775 C CA . LEU A 1 225 ? 4.389 2.956 15.183 1.00 48.72 225 LEU A CA 1
ATOM 1776 C C . LEU A 1 225 ? 4.085 2.949 16.689 1.00 48.72 225 LEU A C 1
ATOM 1778 O O . LEU A 1 225 ? 2.939 2.839 17.113 1.00 48.72 225 LEU A O 1
ATOM 1782 N N . ASN A 1 226 ? 5.148 3.014 17.482 1.00 51.84 226 ASN A N 1
ATOM 1783 C CA . ASN A 1 226 ? 5.136 3.133 18.933 1.00 51.84 226 ASN A CA 1
ATOM 1784 C C . ASN A 1 226 ? 4.955 4.601 19.385 1.00 51.84 226 ASN A C 1
ATOM 1786 O O . ASN A 1 226 ? 5.384 5.505 18.677 1.00 51.84 226 ASN A O 1
ATOM 1790 N N . LEU A 1 227 ? 4.460 4.947 20.581 1.00 57.72 227 LEU A N 1
ATOM 1791 C CA . LEU A 1 227 ? 3.619 4.241 21.546 1.00 57.72 227 LEU A CA 1
ATOM 1792 C C . LEU A 1 227 ? 3.231 5.227 22.667 1.00 57.72 227 LEU A C 1
ATOM 1794 O O . LEU A 1 227 ? 4.110 5.854 23.253 1.00 57.72 227 LEU A O 1
ATOM 1798 N N . LEU A 1 228 ? 1.941 5.364 22.972 1.00 54.62 228 LEU A N 1
ATOM 1799 C CA . LEU A 1 228 ? 1.462 6.209 24.072 1.00 54.62 228 LEU A CA 1
ATOM 1800 C C . LEU A 1 228 ? 1.535 5.404 25.380 1.00 54.62 228 LEU A C 1
ATOM 1802 O O . LEU A 1 228 ? 1.005 4.293 25.424 1.00 54.62 228 LEU A O 1
ATOM 1806 N N . GLU A 1 229 ? 2.204 5.921 26.417 1.00 58.22 229 GLU A N 1
ATOM 1807 C CA . GLU A 1 229 ? 2.143 5.321 27.758 1.00 58.22 229 GLU A CA 1
ATOM 1808 C C . GLU A 1 229 ? 0.707 5.419 28.276 1.00 58.22 229 GLU A C 1
ATOM 1810 O O . GLU A 1 229 ? 0.148 6.511 28.397 1.00 58.22 229 GLU A O 1
ATOM 1815 N N . LEU A 1 230 ? 0.087 4.267 28.530 1.00 59.72 230 LEU A N 1
ATOM 1816 C CA . LEU A 1 230 ? -1.273 4.196 29.040 1.00 59.72 230 LEU A CA 1
ATOM 1817 C C . LEU A 1 230 ? -1.233 3.967 30.545 1.00 59.72 230 LEU A C 1
ATOM 1819 O O . LEU A 1 230 ? -0.591 3.041 31.028 1.00 59.72 230 LEU A O 1
ATOM 1823 N N . LEU A 1 231 ? -1.975 4.791 31.281 1.00 53.84 231 LEU A N 1
ATOM 1824 C CA . LEU A 1 231 ? -2.155 4.649 32.728 1.00 53.84 231 LEU A CA 1
ATOM 1825 C C . LEU A 1 231 ? -3.498 3.983 33.101 1.00 53.84 231 LEU A C 1
ATOM 1827 O O . LEU A 1 231 ? -3.977 4.187 34.211 1.00 53.84 231 LEU A O 1
ATOM 1831 N N . CYS A 1 232 ? -4.152 3.227 32.203 1.00 54.56 232 CYS A N 1
ATOM 1832 C CA . CYS A 1 232 ? -5.557 2.816 32.393 1.00 54.56 232 CYS A CA 1
ATOM 1833 C C . CYS A 1 232 ? -5.856 1.309 32.260 1.00 54.56 232 CYS A C 1
ATOM 1835 O O . CYS A 1 232 ? -5.117 0.564 31.630 1.00 54.56 232 CYS A O 1
ATOM 1837 N N . THR A 1 233 ? -7.000 0.908 32.833 1.00 59.28 233 THR A N 1
ATOM 1838 C CA . THR A 1 233 ? -7.156 -0.163 33.840 1.00 59.28 233 THR A CA 1
ATOM 1839 C C . THR A 1 233 ? -8.093 -1.331 33.467 1.00 59.28 233 THR A C 1
ATOM 1841 O O . THR A 1 233 ? -8.557 -2.038 34.358 1.00 59.28 233 THR A O 1
ATOM 1844 N N . SER A 1 234 ? -8.434 -1.557 32.193 1.00 67.38 234 SER A N 1
ATOM 1845 C CA . SER A 1 234 ? -9.017 -2.839 31.703 1.00 67.38 234 SER A CA 1
ATOM 1846 C C . SER A 1 234 ? -9.423 -2.768 30.230 1.00 67.38 234 SER A C 1
ATOM 1848 O O . SER A 1 234 ? -9.086 -3.667 29.458 1.00 67.38 234 SER A O 1
ATOM 1850 N N . GLU A 1 235 ? -10.115 -1.694 29.837 1.00 76.50 235 GLU A N 1
ATOM 1851 C CA . GLU A 1 235 ? -10.576 -1.424 28.470 1.00 76.50 235 GLU A CA 1
ATOM 1852 C C . GLU A 1 235 ? -10.271 0.022 28.065 1.00 76.50 235 GLU A C 1
ATOM 1854 O O . GLU A 1 235 ? -10.379 0.945 28.871 1.00 76.50 235 GLU A O 1
ATOM 1859 N N . ILE A 1 236 ? -9.889 0.221 26.804 1.00 80.94 236 ILE A N 1
ATOM 1860 C CA . ILE A 1 236 ? -9.462 1.512 26.264 1.00 80.94 236 ILE A CA 1
ATOM 1861 C C . ILE A 1 236 ? -10.180 1.759 24.945 1.00 80.94 236 ILE A C 1
ATOM 1863 O O . ILE A 1 236 ? -10.107 0.943 24.023 1.00 80.94 236 ILE A O 1
ATOM 1867 N N . LYS A 1 237 ? -10.848 2.911 24.842 1.00 86.81 237 LYS A N 1
ATOM 1868 C CA . LYS A 1 237 ? -11.409 3.406 23.585 1.00 86.81 237 LYS A CA 1
ATOM 1869 C C . LYS A 1 237 ? -10.319 4.140 22.810 1.00 86.81 237 LYS A C 1
ATOM 1871 O O . LYS A 1 237 ? -9.843 5.189 23.235 1.00 86.81 237 LYS A O 1
ATOM 1876 N N . VAL A 1 238 ? -9.944 3.590 21.665 1.00 87.69 238 VAL A N 1
ATOM 1877 C CA . VAL A 1 238 ? -8.945 4.156 20.760 1.00 87.69 238 VAL A CA 1
ATOM 1878 C C . VAL A 1 238 ? -9.670 4.754 19.566 1.00 87.69 238 VAL A C 1
ATOM 1880 O O . VAL A 1 238 ? -10.385 4.044 18.861 1.00 87.69 238 VAL A O 1
ATOM 1883 N N . THR A 1 239 ? -9.506 6.053 19.342 1.00 86.94 239 THR A N 1
ATOM 1884 C CA . THR A 1 239 ? -10.124 6.769 18.222 1.00 86.94 239 THR A CA 1
ATOM 1885 C C . THR A 1 239 ? -9.100 6.995 17.123 1.00 86.94 239 THR A C 1
ATOM 1887 O O . THR A 1 239 ? -8.007 7.494 17.372 1.00 86.94 239 THR A O 1
ATOM 1890 N N . PHE A 1 240 ? -9.456 6.632 15.901 1.00 86.50 240 PHE A N 1
ATOM 1891 C CA . PHE A 1 240 ? -8.665 6.823 14.699 1.00 86.50 240 PHE A CA 1
ATOM 1892 C C . PHE A 1 240 ? -9.309 7.912 13.850 1.00 86.50 240 PHE A C 1
ATOM 1894 O O . PHE A 1 240 ? -10.515 7.882 13.619 1.00 86.50 240 PHE A O 1
ATOM 1901 N N . ILE A 1 241 ? -8.497 8.858 13.386 1.00 82.81 241 ILE A N 1
ATOM 1902 C CA . ILE A 1 241 ? -8.905 9.953 12.506 1.00 82.81 241 ILE A CA 1
ATOM 1903 C C . ILE A 1 241 ? -8.021 9.902 11.268 1.00 82.81 241 ILE A C 1
ATOM 1905 O O . ILE A 1 241 ? -6.823 10.187 11.342 1.00 82.81 241 ILE A O 1
ATOM 1909 N N . LEU A 1 242 ? -8.582 9.538 10.125 1.00 78.62 242 LEU A N 1
ATOM 1910 C CA . LEU A 1 242 ? -7.875 9.572 8.859 1.00 78.62 242 LEU A CA 1
ATOM 1911 C C . LEU A 1 242 ? -7.667 11.018 8.423 1.00 78.62 242 LEU A C 1
ATOM 1913 O O . LEU A 1 242 ? -8.583 11.829 8.353 1.00 78.62 242 LEU A O 1
ATOM 1917 N N . LYS A 1 243 ? -6.412 11.350 8.142 1.00 72.06 243 LYS A N 1
ATOM 1918 C CA . LYS A 1 243 ? -6.011 12.629 7.576 1.00 72.06 243 LYS A CA 1
ATOM 1919 C C . LYS A 1 243 ? -5.800 12.398 6.095 1.00 72.06 243 LYS A C 1
ATOM 1921 O O . LYS A 1 243 ? -4.678 12.110 5.662 1.00 72.06 243 LYS A O 1
ATOM 1926 N N . ASN A 1 244 ? -6.876 12.533 5.329 1.00 57.97 244 ASN A N 1
ATOM 1927 C CA . ASN A 1 244 ? -6.760 12.685 3.889 1.00 57.97 244 ASN A CA 1
ATOM 1928 C C . ASN A 1 244 ? -5.811 13.861 3.642 1.00 57.97 244 ASN A C 1
ATOM 1930 O O . ASN A 1 244 ? -6.074 14.987 4.059 1.00 57.97 244 ASN A O 1
ATOM 1934 N N . THR A 1 245 ? -4.661 13.611 3.012 1.00 49.31 245 THR A N 1
ATOM 1935 C CA . THR A 1 245 ? -3.683 14.658 2.664 1.00 49.31 245 THR A CA 1
ATOM 1936 C C . THR A 1 245 ? -4.157 15.519 1.495 1.00 49.31 245 THR A C 1
ATOM 1938 O O . THR A 1 245 ? -3.349 16.077 0.759 1.00 49.31 245 THR A O 1
ATOM 1941 N N . ASN A 1 246 ? -5.467 15.633 1.330 1.00 48.78 246 ASN A N 1
ATOM 1942 C CA . ASN A 1 246 ? -6.077 16.664 0.531 1.00 48.78 246 ASN A CA 1
ATOM 1943 C C . ASN A 1 246 ? -5.987 17.927 1.376 1.00 48.78 246 ASN A C 1
ATOM 1945 O O . ASN A 1 246 ? -6.611 18.028 2.435 1.00 48.78 246 ASN A O 1
ATOM 1949 N N . ILE A 1 247 ? -5.136 18.865 0.967 1.00 46.97 247 ILE A N 1
ATOM 1950 C CA . ILE A 1 247 ? -4.981 20.136 1.669 1.00 46.97 247 ILE A CA 1
ATOM 1951 C C . ILE A 1 247 ? -6.249 20.955 1.388 1.00 46.97 247 ILE A C 1
ATOM 1953 O O . ILE A 1 247 ? -6.250 21.857 0.560 1.00 46.97 247 ILE A O 1
ATOM 1957 N N . SER A 1 248 ? -7.341 20.673 2.100 1.00 48.56 248 SER A N 1
ATOM 1958 C CA . SER A 1 248 ? -8.473 21.595 2.248 1.00 48.56 248 SER A CA 1
ATOM 1959 C C . SER A 1 248 ? -8.138 22.610 3.349 1.00 48.56 248 SER A C 1
ATOM 1961 O O . SER A 1 248 ? -8.839 22.763 4.350 1.00 48.56 248 SER A O 1
ATOM 1963 N N . GLY A 1 249 ? -6.987 23.266 3.219 1.00 45.03 249 GLY A N 1
ATOM 1964 C CA . GLY A 1 249 ? -6.550 24.298 4.145 1.00 45.03 249 GLY A CA 1
ATOM 1965 C C . GLY A 1 249 ? -7.016 25.654 3.644 1.00 45.03 249 GLY A C 1
ATOM 1966 O O . GLY A 1 249 ? -6.318 26.240 2.823 1.00 45.03 249 GLY A O 1
ATOM 1967 N N . LYS A 1 250 ? -8.124 26.187 4.182 1.00 47.03 250 LYS A N 1
ATOM 1968 C CA . LYS A 1 250 ? -8.553 27.585 3.946 1.00 47.03 250 LYS A CA 1
ATOM 1969 C C . LYS A 1 250 ? -7.420 28.609 4.151 1.00 47.03 250 LYS A C 1
ATOM 1971 O O . LYS A 1 250 ? -7.467 29.670 3.556 1.00 47.03 250 LYS A O 1
ATOM 1976 N N . GLY A 1 251 ? -6.401 28.288 4.958 1.00 51.59 251 GLY A N 1
ATOM 1977 C CA . GLY A 1 251 ? -5.234 29.153 5.179 1.00 51.59 251 GLY A CA 1
ATOM 1978 C C . GLY A 1 251 ? -4.055 28.952 4.216 1.00 51.59 251 GLY A C 1
ATOM 1979 O O . GLY A 1 251 ? -3.172 29.793 4.181 1.00 51.59 251 GLY A O 1
ATOM 1980 N N . LEU A 1 252 ? -3.998 27.860 3.443 1.00 62.25 252 LEU A N 1
ATOM 1981 C CA . LEU A 1 252 ? -2.921 27.611 2.465 1.00 62.25 252 LEU A CA 1
ATOM 1982 C C . LEU A 1 252 ? -3.297 28.093 1.062 1.00 62.25 252 LEU A C 1
ATOM 1984 O O . LEU A 1 252 ? -2.415 28.491 0.305 1.00 62.25 252 LEU A O 1
ATOM 1988 N N . THR A 1 253 ? -4.590 28.092 0.727 1.00 66.44 253 THR A N 1
ATOM 1989 C CA . THR A 1 253 ? -5.106 28.563 -0.566 1.00 66.44 253 THR A CA 1
ATOM 1990 C C . THR A 1 253 ? -4.720 30.014 -0.847 1.00 66.44 253 THR A C 1
ATOM 1992 O O . THR A 1 253 ? -4.304 30.307 -1.963 1.00 66.44 253 THR A O 1
ATOM 1995 N N . GLU A 1 254 ? -4.723 30.880 0.171 1.00 70.12 254 GLU A N 1
ATOM 1996 C CA . GLU A 1 254 ? -4.331 32.295 0.058 1.00 70.12 254 GLU A CA 1
ATOM 1997 C C . GLU A 1 254 ? -2.876 32.470 -0.424 1.00 70.12 254 GLU A C 1
ATOM 1999 O O . GLU A 1 254 ? -2.576 33.340 -1.242 1.00 70.12 254 GLU A O 1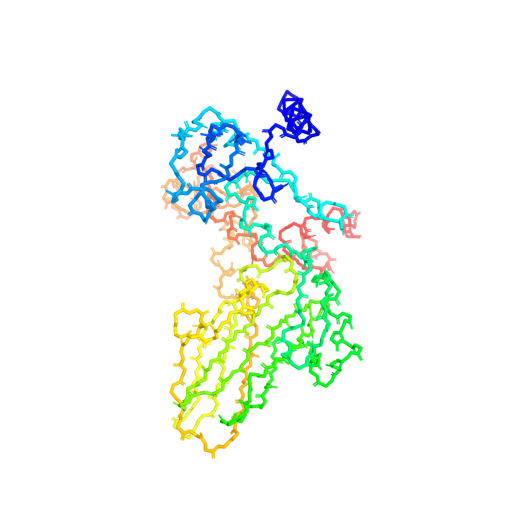
ATOM 2004 N N . TYR A 1 255 ? -1.955 31.600 0.012 1.00 78.38 255 TYR A N 1
ATOM 2005 C CA . TYR A 1 255 ? -0.549 31.630 -0.422 1.00 78.38 255 TYR A CA 1
ATOM 2006 C C . TYR A 1 255 ? -0.332 31.040 -1.823 1.00 78.38 255 TYR A C 1
ATOM 2008 O O . TYR A 1 255 ? 0.731 31.225 -2.421 1.00 78.38 255 TYR A O 1
ATOM 2016 N N . LEU A 1 256 ? -1.324 30.318 -2.347 1.00 85.12 256 LEU A N 1
ATOM 2017 C CA . LEU A 1 256 ? -1.302 29.689 -3.668 1.00 85.12 256 LEU A CA 1
ATOM 2018 C C . LEU A 1 256 ? -2.085 30.488 -4.715 1.00 85.12 256 LEU A C 1
ATOM 2020 O O . LEU A 1 256 ? -2.142 30.091 -5.882 1.00 85.12 256 LEU A O 1
ATOM 2024 N N . GLU A 1 257 ? -2.658 31.627 -4.334 1.00 87.62 257 GLU A N 1
ATOM 2025 C CA . GLU A 1 257 ? -3.319 32.539 -5.253 1.00 87.62 257 GLU A CA 1
ATOM 2026 C C . GLU A 1 257 ? -2.321 33.297 -6.126 1.00 87.62 257 GLU A C 1
ATOM 2028 O O . GLU A 1 257 ? -1.276 33.798 -5.699 1.00 87.62 257 GLU A O 1
ATOM 2033 N N . CYS A 1 258 ? -2.671 33.424 -7.401 1.00 88.00 258 CYS A N 1
ATOM 2034 C CA . CYS A 1 258 ? -1.917 34.248 -8.318 1.00 88.00 258 CYS A CA 1
ATOM 2035 C C . CYS A 1 258 ? -2.101 35.720 -7.953 1.00 88.00 258 CYS A C 1
ATOM 2037 O O . CYS A 1 258 ? -3.219 36.227 -7.918 1.00 88.00 258 CYS A O 1
ATOM 2039 N N . GLN A 1 259 ? -0.999 36.454 -7.821 1.00 83.38 259 GLN A N 1
ATOM 2040 C CA . GLN A 1 259 ? -1.056 37.879 -7.482 1.00 83.38 259 GLN A CA 1
ATOM 2041 C C . GLN A 1 259 ? -1.725 38.763 -8.548 1.00 83.38 259 GLN A C 1
ATOM 2043 O O . GLN A 1 259 ? -2.080 39.899 -8.249 1.00 83.38 259 GLN A O 1
ATOM 2048 N N . VAL A 1 260 ? -1.923 38.243 -9.764 1.00 88.38 260 VAL A N 1
ATOM 2049 C CA . VAL A 1 260 ? -2.584 38.949 -10.872 1.00 88.38 260 VAL A CA 1
ATOM 2050 C C . VAL A 1 260 ? -4.079 38.639 -10.923 1.00 88.38 260 VAL A C 1
ATOM 2052 O O . VAL A 1 260 ? -4.883 39.559 -10.881 1.00 88.38 260 VAL A O 1
ATOM 2055 N N . CYS A 1 261 ? -4.465 37.363 -11.037 1.00 89.00 261 CYS A N 1
ATOM 2056 C CA . CYS A 1 261 ? -5.875 36.988 -11.209 1.00 89.00 261 CYS A CA 1
ATOM 2057 C C . CYS A 1 261 ? -6.602 36.655 -9.904 1.00 89.00 261 CYS A C 1
ATOM 2059 O O . CYS A 1 261 ? -7.808 36.456 -9.951 1.00 89.00 261 CYS A O 1
ATOM 2061 N N . LYS A 1 262 ? -5.893 36.586 -8.768 1.00 85.12 262 LYS A N 1
ATOM 2062 C CA . LYS A 1 262 ? -6.451 36.270 -7.439 1.00 85.12 262 LYS A CA 1
ATOM 2063 C C . LYS A 1 262 ? -7.222 34.946 -7.385 1.00 85.12 262 LYS A C 1
ATOM 2065 O O . LYS A 1 262 ? -8.057 34.731 -6.522 1.00 85.12 262 LYS A O 1
ATOM 2070 N N . THR A 1 263 ? -6.909 34.039 -8.307 1.00 86.44 263 THR A N 1
ATOM 2071 C CA . THR A 1 263 ? -7.374 32.651 -8.293 1.00 86.44 263 THR A CA 1
ATOM 2072 C C . THR A 1 263 ? -6.214 31.739 -7.932 1.00 86.44 263 THR A C 1
ATOM 2074 O O . THR A 1 263 ? -5.051 32.082 -8.181 1.00 86.44 263 THR A O 1
ATOM 2077 N N . LEU A 1 264 ? -6.519 30.542 -7.427 1.00 87.81 264 LEU A N 1
ATOM 2078 C CA . LEU A 1 264 ? -5.518 29.496 -7.226 1.00 87.81 264 LEU A CA 1
ATOM 2079 C C . LEU A 1 264 ? -4.698 29.280 -8.502 1.00 87.81 264 LEU A C 1
ATOM 2081 O O . LEU A 1 264 ? -5.242 29.111 -9.599 1.00 87.81 264 LEU A O 1
ATOM 2085 N N . MET A 1 265 ? -3.373 29.316 -8.362 1.00 91.06 265 MET A N 1
ATOM 2086 C CA . MET A 1 265 ? -2.459 29.077 -9.471 1.00 91.06 265 MET A CA 1
ATOM 2087 C C . MET A 1 265 ? -2.623 27.647 -9.993 1.00 91.06 265 MET A C 1
ATOM 2089 O O . MET A 1 265 ? -2.792 26.697 -9.228 1.00 91.06 265 MET A O 1
ATOM 2093 N N . ARG A 1 266 ? -2.545 27.499 -11.317 1.00 90.19 266 ARG A N 1
ATOM 2094 C CA . ARG A 1 266 ? -2.475 26.211 -12.014 1.00 90.19 266 ARG A CA 1
ATOM 2095 C C . ARG A 1 266 ? -1.169 26.145 -12.811 1.00 90.19 266 ARG A C 1
ATOM 2097 O O . ARG A 1 266 ? -0.740 27.194 -13.308 1.00 90.19 266 ARG A O 1
ATOM 2104 N N . PRO A 1 267 ? -0.544 24.960 -12.948 1.00 90.56 267 PRO A N 1
ATOM 2105 C CA . PRO A 1 267 ? 0.601 24.773 -13.831 1.00 90.56 267 PRO A CA 1
ATOM 2106 C C . PRO A 1 267 ? 0.312 25.222 -15.277 1.00 90.56 267 PRO A C 1
ATOM 2108 O O . PRO A 1 267 ? -0.803 25.017 -15.762 1.00 90.56 267 PRO A O 1
ATOM 2111 N N . PRO A 1 268 ? 1.300 25.794 -15.990 1.00 91.75 268 PRO A N 1
ATOM 2112 C CA . PRO A 1 268 ? 2.645 26.111 -15.508 1.00 91.75 268 PRO A CA 1
ATOM 2113 C C . PRO A 1 268 ? 2.661 27.332 -14.572 1.00 91.75 268 PRO A C 1
ATOM 2115 O O . PRO A 1 268 ? 1.866 28.258 -14.734 1.00 91.75 268 PRO A O 1
ATOM 2118 N N . ILE A 1 269 ? 3.580 27.352 -13.605 1.00 93.44 269 ILE A N 1
ATOM 2119 C CA . ILE A 1 269 ? 3.746 28.458 -12.647 1.00 93.44 269 ILE A CA 1
ATOM 2120 C C . ILE A 1 269 ? 5.109 29.102 -12.854 1.00 93.44 269 ILE A C 1
ATOM 2122 O O . ILE A 1 269 ? 6.124 28.416 -12.869 1.00 93.44 269 ILE A O 1
ATOM 2126 N N . HIS A 1 270 ? 5.142 30.428 -12.959 1.00 92.38 270 HIS A N 1
ATOM 2127 C CA . HIS A 1 270 ? 6.351 31.195 -13.244 1.00 92.38 270 HIS A CA 1
ATOM 2128 C C . HIS A 1 270 ? 6.762 32.065 -12.069 1.00 92.38 270 HIS A C 1
ATOM 2130 O O . HIS A 1 270 ? 5.932 32.753 -11.480 1.00 92.38 270 HIS A O 1
ATOM 2136 N N . ASN A 1 271 ? 8.057 32.090 -11.787 1.00 90.56 271 ASN A N 1
ATOM 2137 C CA . ASN A 1 271 ? 8.690 32.912 -10.766 1.00 90.56 271 ASN A CA 1
ATOM 2138 C C . ASN A 1 271 ? 9.486 34.060 -11.399 1.00 90.56 271 ASN A C 1
ATOM 2140 O O . ASN A 1 271 ? 10.213 33.863 -12.374 1.00 90.56 271 ASN A O 1
ATOM 2144 N N . CYS A 1 272 ? 9.359 35.265 -10.842 1.00 90.25 272 CYS A N 1
ATOM 2145 C CA . CYS A 1 272 ? 10.267 36.362 -11.181 1.00 90.25 272 CYS A CA 1
ATOM 2146 C C . CYS A 1 272 ? 11.646 36.123 -10.552 1.00 90.25 272 CYS A C 1
ATOM 2148 O O . CYS A 1 272 ? 11.782 35.273 -9.672 1.00 90.25 272 CYS A O 1
ATOM 2150 N N . GLU A 1 273 ? 12.644 36.927 -10.915 1.00 87.00 273 GLU A N 1
ATOM 2151 C CA . GLU A 1 273 ? 14.007 36.838 -10.357 1.00 87.00 273 GLU A CA 1
ATOM 2152 C C . GLU A 1 273 ? 14.061 36.917 -8.819 1.00 87.00 273 GLU A C 1
ATOM 2154 O O . GLU A 1 273 ? 14.943 36.327 -8.206 1.00 87.00 273 GLU A O 1
ATOM 2159 N N . MET A 1 274 ? 13.090 37.584 -8.182 1.00 85.38 274 MET A N 1
ATOM 2160 C CA . MET A 1 274 ? 12.975 37.683 -6.716 1.00 85.38 274 MET A CA 1
ATOM 2161 C C . MET A 1 274 ? 12.054 36.623 -6.080 1.00 85.38 274 MET A C 1
ATOM 2163 O O . MET A 1 274 ? 11.741 36.711 -4.899 1.00 85.38 274 MET A O 1
ATOM 2167 N N . GLY A 1 275 ? 11.570 35.637 -6.845 1.00 85.25 275 GLY A N 1
ATOM 2168 C CA . GLY A 1 275 ? 10.817 34.488 -6.316 1.00 85.25 275 GLY A CA 1
ATOM 2169 C C . GLY A 1 275 ? 9.284 34.603 -6.263 1.00 85.25 275 GLY A C 1
ATOM 2170 O O . GLY A 1 275 ? 8.622 33.595 -6.015 1.00 85.25 275 GLY A O 1
ATOM 2171 N N . HIS A 1 276 ? 8.676 35.760 -6.554 1.00 88.19 276 HIS A N 1
ATOM 2172 C CA . HIS A 1 276 ? 7.209 35.884 -6.623 1.00 88.19 276 HIS A CA 1
ATOM 2173 C C . HIS A 1 276 ? 6.620 35.068 -7.779 1.00 88.19 276 HIS A C 1
ATOM 2175 O O . HIS A 1 276 ? 7.109 35.145 -8.909 1.00 88.19 276 HIS A O 1
ATOM 2181 N N . SER A 1 277 ? 5.548 34.323 -7.498 1.00 91.44 277 SER A N 1
ATOM 2182 C CA . SER A 1 277 ? 4.956 33.358 -8.431 1.00 91.44 277 SER A CA 1
ATOM 2183 C C . SER A 1 277 ? 3.638 33.844 -9.051 1.00 91.44 277 SER A C 1
ATOM 2185 O O . SER A 1 277 ? 2.821 34.484 -8.389 1.00 91.44 277 SER A O 1
ATOM 2187 N N . ILE A 1 278 ? 3.429 33.531 -10.334 1.00 92.19 278 ILE A N 1
ATOM 2188 C CA . ILE A 1 278 ? 2.182 33.767 -11.080 1.00 92.19 278 ILE A CA 1
ATOM 2189 C C . ILE A 1 278 ? 1.833 32.560 -11.961 1.00 92.19 278 ILE A C 1
ATOM 2191 O O . ILE A 1 278 ? 2.715 31.797 -12.355 1.00 92.19 278 ILE A O 1
ATOM 2195 N N . CYS A 1 279 ? 0.556 32.395 -12.318 1.00 93.25 279 CYS A N 1
ATOM 2196 C CA . CYS A 1 279 ? 0.137 31.335 -13.237 1.00 93.25 279 CYS A CA 1
ATOM 2197 C C . CYS A 1 279 ? 0.526 31.641 -14.697 1.00 93.25 279 CYS A C 1
ATOM 2199 O O . CYS A 1 279 ? 0.695 32.802 -15.088 1.00 93.25 279 CYS A O 1
ATOM 2201 N N . GLY A 1 280 ? 0.613 30.594 -15.520 1.00 90.62 280 GLY A N 1
ATOM 2202 C CA . GLY A 1 280 ? 0.980 30.673 -16.937 1.00 90.62 280 GLY A CA 1
ATOM 2203 C C . GLY A 1 280 ? 0.094 31.615 -17.744 1.00 90.62 280 GLY A C 1
ATOM 2204 O O . GLY A 1 280 ? 0.599 32.444 -18.500 1.00 90.62 280 GLY A O 1
ATOM 2205 N N . ALA A 1 281 ? -1.220 31.578 -17.510 1.00 89.12 281 ALA A N 1
ATOM 2206 C CA . ALA A 1 281 ? -2.159 32.484 -18.166 1.00 89.12 281 ALA A CA 1
ATOM 2207 C C . ALA A 1 281 ? -1.822 33.959 -17.884 1.00 89.12 281 ALA A C 1
ATOM 2209 O O . ALA A 1 281 ? -1.807 34.777 -18.800 1.00 89.12 281 ALA A O 1
ATOM 2210 N N . CYS A 1 282 ? -1.488 34.302 -16.637 1.00 91.62 282 CYS A N 1
ATOM 2211 C CA . CYS A 1 282 ? -1.092 35.659 -16.261 1.00 91.62 282 CYS A CA 1
ATOM 2212 C C . CYS A 1 282 ? 0.280 36.044 -16.820 1.00 91.62 282 CYS A C 1
ATOM 2214 O O . CYS A 1 282 ? 0.454 37.184 -17.241 1.00 91.62 282 CYS A O 1
ATOM 2216 N N . LYS A 1 283 ? 1.235 35.107 -16.891 1.00 90.50 283 LYS A N 1
ATOM 2217 C CA . LYS A 1 283 ? 2.587 35.359 -17.414 1.00 90.50 283 LYS A CA 1
ATOM 2218 C C . LYS A 1 283 ? 2.598 35.838 -18.869 1.00 90.50 283 LYS A C 1
ATOM 2220 O O . LYS A 1 283 ? 3.483 36.613 -19.233 1.00 90.50 283 LYS A O 1
ATOM 2225 N N . THR A 1 284 ? 1.625 35.419 -19.680 1.00 88.94 284 THR A N 1
ATOM 2226 C CA . THR A 1 284 ? 1.469 35.909 -21.065 1.00 88.94 284 THR A CA 1
ATOM 2227 C C . THR A 1 284 ? 1.070 37.385 -21.139 1.00 88.94 284 THR A C 1
ATOM 2229 O O . THR A 1 284 ? 1.340 38.042 -22.138 1.00 88.94 284 THR A O 1
ATOM 2232 N N . ARG A 1 285 ? 0.465 37.920 -20.071 1.00 89.12 285 ARG A N 1
ATOM 2233 C CA . ARG A 1 285 ? -0.049 39.294 -20.001 1.00 89.12 285 ARG A CA 1
ATOM 2234 C C . ARG A 1 285 ? 0.897 40.266 -19.297 1.00 89.12 285 ARG A C 1
ATOM 2236 O O . ARG A 1 285 ? 0.664 41.468 -19.354 1.00 89.12 285 ARG A O 1
ATOM 2243 N N . VAL A 1 286 ? 1.937 39.768 -18.620 1.00 86.94 286 VAL A N 1
ATOM 2244 C CA . VAL A 1 286 ? 2.872 40.597 -17.842 1.00 86.94 286 VAL A CA 1
ATOM 2245 C C . VAL A 1 286 ? 4.334 40.236 -18.114 1.00 86.94 286 VAL A C 1
ATOM 2247 O O . VAL A 1 286 ? 4.739 39.069 -18.102 1.00 86.94 286 VAL A O 1
ATOM 2250 N N . THR A 1 287 ? 5.161 41.256 -18.335 1.00 84.94 287 THR A N 1
ATOM 2251 C CA . THR A 1 287 ? 6.612 41.115 -18.551 1.00 84.94 287 THR A CA 1
ATOM 2252 C C . THR A 1 287 ? 7.420 41.341 -17.270 1.00 84.94 287 THR A C 1
ATOM 2254 O O . THR A 1 287 ? 8.469 40.722 -17.106 1.00 84.94 287 THR A O 1
ATOM 2257 N N . GLN A 1 288 ? 6.895 42.132 -16.330 1.00 89.94 288 GLN A N 1
ATOM 2258 C CA . GLN A 1 288 ? 7.496 42.428 -15.026 1.00 89.94 288 GLN A CA 1
ATOM 2259 C C . GLN A 1 288 ? 6.588 41.991 -13.874 1.00 89.94 288 GLN A C 1
ATOM 2261 O O . GLN A 1 288 ? 5.363 41.959 -14.004 1.00 89.94 288 GLN A O 1
ATOM 2266 N N . CYS A 1 289 ? 7.195 41.643 -12.739 1.00 89.44 289 CYS A N 1
ATOM 2267 C CA . CYS A 1 289 ? 6.485 41.215 -11.539 1.00 89.44 289 CYS A CA 1
ATOM 2268 C C . CYS A 1 289 ? 5.628 42.351 -10.953 1.00 89.44 289 CYS A C 1
ATOM 2270 O O . CYS A 1 289 ? 6.183 43.397 -10.615 1.00 89.44 289 CYS A O 1
ATOM 2272 N N . PRO A 1 290 ? 4.314 42.159 -10.737 1.00 86.94 290 PRO A N 1
ATOM 2273 C CA . PRO A 1 290 ? 3.464 43.181 -10.121 1.00 86.94 290 PRO A CA 1
ATOM 2274 C C . PRO A 1 290 ? 3.881 43.553 -8.692 1.00 86.94 290 PRO A C 1
ATOM 2276 O O . PRO A 1 290 ? 3.664 44.682 -8.264 1.00 86.94 290 PRO A O 1
ATOM 2279 N N . SER A 1 291 ? 4.485 42.613 -7.956 1.00 86.69 291 SER A N 1
ATOM 2280 C CA . SER A 1 291 ? 4.861 42.801 -6.550 1.00 86.69 291 SER A CA 1
ATOM 2281 C C . SER A 1 291 ? 6.209 43.504 -6.382 1.00 86.69 291 SER A C 1
ATOM 2283 O O . SER A 1 291 ? 6.339 44.379 -5.535 1.00 86.69 291 SER A O 1
ATOM 2285 N N . CYS A 1 292 ? 7.219 43.139 -7.180 1.00 90.31 292 CYS A N 1
ATOM 2286 C CA . CYS A 1 292 ? 8.597 43.622 -6.995 1.00 90.31 292 CYS A CA 1
ATOM 2287 C C . CYS A 1 292 ? 9.233 44.250 -8.242 1.00 90.31 292 CYS A C 1
ATOM 2289 O O . CYS A 1 292 ? 10.390 44.651 -8.192 1.00 90.31 292 CYS A O 1
ATOM 2291 N N . ARG A 1 293 ? 8.505 44.328 -9.365 1.00 90.38 293 ARG A N 1
ATOM 2292 C CA . ARG A 1 293 ? 8.932 44.898 -10.662 1.00 90.38 293 ARG A CA 1
ATOM 2293 C C . ARG A 1 293 ? 10.104 44.197 -11.358 1.00 90.38 293 ARG A C 1
ATOM 2295 O O . ARG A 1 293 ? 10.439 44.564 -12.479 1.00 90.38 293 ARG A O 1
ATOM 2302 N N . SER A 1 294 ? 10.682 43.163 -10.750 1.00 89.31 294 SER A N 1
ATOM 2303 C CA . SER A 1 294 ? 11.723 42.336 -11.366 1.00 89.31 294 SER A CA 1
ATOM 2304 C C . SER A 1 294 ? 11.210 41.604 -12.600 1.00 89.31 294 SER A C 1
ATOM 2306 O O . SER A 1 294 ? 10.027 41.252 -12.690 1.00 89.31 294 SER A O 1
ATOM 2308 N N . SER A 1 295 ? 12.116 41.341 -13.534 1.00 87.75 295 SER A N 1
ATOM 2309 C CA . SER A 1 295 ? 11.806 40.601 -14.750 1.00 87.75 295 SER A CA 1
ATOM 2310 C C . SER A 1 295 ? 11.475 39.142 -14.438 1.00 87.75 295 SER A C 1
ATOM 2312 O O . SER A 1 295 ? 11.927 38.554 -13.449 1.00 87.75 295 SER A O 1
ATOM 2314 N N . TYR A 1 296 ? 10.657 38.544 -15.297 1.00 86.94 296 TYR A N 1
ATOM 2315 C CA . TYR A 1 296 ? 10.527 37.094 -15.357 1.00 86.94 296 TYR A CA 1
ATOM 2316 C C . TYR A 1 296 ? 11.511 36.566 -16.394 1.00 86.94 296 TYR A C 1
ATOM 2318 O O . TYR A 1 296 ? 11.464 36.998 -17.547 1.00 86.94 296 TYR A O 1
ATOM 2326 N N . SER A 1 297 ? 12.366 35.616 -16.015 1.00 78.94 297 SER A N 1
ATOM 2327 C CA . SER A 1 297 ? 13.219 34.955 -17.001 1.00 78.94 297 SER A CA 1
ATOM 2328 C C . SER A 1 297 ? 12.354 34.141 -17.974 1.00 78.94 297 SER A C 1
ATOM 2330 O O . SER A 1 297 ? 11.271 33.657 -17.624 1.00 78.94 297 SER A O 1
ATOM 2332 N N . SER A 1 298 ? 12.813 34.019 -19.221 1.00 69.06 298 SER A N 1
ATOM 2333 C CA . SER A 1 298 ? 12.028 33.488 -20.346 1.00 69.06 298 SER A CA 1
ATOM 2334 C C . SER A 1 298 ? 11.529 32.051 -20.152 1.00 69.06 298 SER A C 1
ATOM 2336 O O . SER A 1 298 ? 10.582 31.654 -20.825 1.00 69.06 298 SER A O 1
ATOM 2338 N N . ASN A 1 299 ? 12.109 31.285 -19.219 1.00 70.56 299 ASN A N 1
ATOM 2339 C CA . ASN A 1 299 ? 11.689 29.913 -18.930 1.00 70.56 299 ASN A CA 1
ATOM 2340 C C . ASN A 1 299 ? 11.746 29.533 -17.435 1.00 70.56 299 ASN A C 1
ATOM 2342 O O . ASN A 1 299 ? 11.864 28.353 -17.103 1.00 70.56 299 ASN A O 1
ATOM 2346 N N . SER A 1 300 ? 11.672 30.508 -16.519 1.00 79.38 300 SER A N 1
ATOM 2347 C CA . SER A 1 300 ? 11.579 30.203 -15.082 1.00 79.38 300 SER A CA 1
ATOM 2348 C C . SER A 1 300 ? 10.246 29.530 -14.779 1.00 79.38 300 SER A C 1
ATOM 2350 O O . SER A 1 300 ? 9.190 30.145 -14.969 1.00 79.38 300 SER A O 1
ATOM 2352 N N . LYS A 1 301 ? 10.289 28.283 -14.306 1.00 89.12 301 LYS A N 1
ATOM 2353 C CA . LYS A 1 301 ? 9.128 27.567 -13.776 1.00 89.12 301 LYS A CA 1
ATOM 2354 C C . LYS A 1 301 ? 9.358 27.179 -12.327 1.00 89.12 301 LYS A C 1
ATOM 2356 O O . LYS A 1 301 ? 10.451 26.768 -11.942 1.00 89.12 301 LYS A O 1
ATOM 2361 N N . ASN A 1 302 ? 8.298 27.254 -11.539 1.00 87.69 302 ASN A N 1
ATOM 2362 C CA . ASN A 1 302 ? 8.291 26.836 -10.151 1.00 87.69 302 ASN A CA 1
ATOM 2363 C C . ASN A 1 302 ? 7.722 25.414 -10.034 1.00 87.69 302 ASN A C 1
ATOM 2365 O O . ASN A 1 302 ? 6.573 25.223 -9.639 1.00 87.69 302 ASN A O 1
ATOM 2369 N N . TYR A 1 303 ? 8.536 24.410 -10.376 1.00 86.44 303 TYR A N 1
ATOM 2370 C CA . TYR A 1 303 ? 8.138 22.995 -10.341 1.00 86.44 303 TYR A CA 1
ATOM 2371 C C . TYR A 1 303 ? 7.684 22.522 -8.954 1.00 86.44 303 TYR A C 1
ATOM 2373 O O . TYR A 1 303 ? 6.815 21.658 -8.849 1.00 86.44 303 TYR A O 1
ATOM 2381 N N . SER A 1 304 ? 8.241 23.100 -7.887 1.00 84.44 304 SER A N 1
ATOM 2382 C CA . SER A 1 304 ? 7.821 22.809 -6.515 1.00 84.44 304 SER A CA 1
ATOM 2383 C C . SER A 1 304 ? 6.378 23.249 -6.279 1.00 84.44 304 SER A C 1
ATOM 2385 O O . SER A 1 304 ? 5.574 22.464 -5.779 1.00 84.44 304 SER A O 1
ATOM 2387 N N . LEU A 1 305 ? 6.026 24.473 -6.692 1.00 85.56 305 LEU A N 1
ATOM 2388 C CA . LEU A 1 305 ? 4.658 24.973 -6.559 1.00 85.56 305 LEU A CA 1
ATOM 2389 C C . LEU A 1 305 ? 3.694 24.223 -7.482 1.00 85.56 305 LEU A C 1
ATOM 2391 O O . LEU A 1 305 ? 2.590 23.894 -7.065 1.00 85.56 305 LEU A O 1
ATOM 2395 N N . GLU A 1 306 ? 4.135 23.853 -8.687 1.00 89.69 306 GLU A N 1
ATOM 2396 C CA . GLU A 1 306 ? 3.357 22.986 -9.581 1.00 89.69 306 GLU A CA 1
ATOM 2397 C C . GLU A 1 306 ? 3.085 21.606 -8.962 1.00 89.69 306 GLU A C 1
ATOM 2399 O O . GLU A 1 306 ? 1.995 21.059 -9.124 1.00 89.69 306 GLU A O 1
ATOM 2404 N N . GLY A 1 307 ? 4.053 21.048 -8.228 1.00 80.44 307 GLY A N 1
ATOM 2405 C CA . GLY A 1 307 ? 3.889 19.808 -7.474 1.00 80.44 307 GLY A CA 1
ATOM 2406 C C . GLY A 1 307 ? 2.864 19.934 -6.347 1.00 80.44 307 GLY A C 1
ATOM 2407 O O . GLY A 1 307 ? 2.034 19.043 -6.190 1.00 80.44 307 GLY A O 1
ATOM 2408 N N . ILE A 1 308 ? 2.883 21.046 -5.604 1.00 83.31 308 ILE A N 1
ATOM 2409 C CA . ILE A 1 308 ? 1.931 21.330 -4.515 1.00 83.31 308 ILE A CA 1
ATOM 2410 C C . ILE A 1 308 ? 0.509 21.515 -5.058 1.00 83.31 308 ILE A C 1
ATOM 2412 O O . ILE A 1 308 ? -0.434 20.965 -4.494 1.00 83.31 308 ILE A O 1
ATOM 2416 N N . CYS A 1 309 ? 0.356 22.212 -6.187 1.00 83.56 309 CYS A N 1
ATOM 2417 C CA . CYS A 1 309 ? -0.929 22.433 -6.855 1.00 83.56 309 CYS A CA 1
ATOM 2418 C C . CYS A 1 309 ? -1.681 21.139 -7.205 1.00 83.56 309 CYS A C 1
ATOM 2420 O O . CYS A 1 309 ? -2.893 21.169 -7.364 1.00 83.56 309 CYS A O 1
ATOM 2422 N N . LYS A 1 310 ? -1.011 19.983 -7.288 1.00 80.00 310 LYS A N 1
ATOM 2423 C CA . LYS A 1 310 ? -1.684 18.692 -7.518 1.00 80.00 310 LYS A CA 1
ATOM 2424 C C . LYS A 1 310 ? -2.545 18.228 -6.337 1.00 80.00 310 LYS A C 1
ATOM 2426 O O . LYS A 1 310 ? -3.417 17.394 -6.542 1.00 80.00 310 LYS A O 1
ATOM 2431 N N . TYR A 1 311 ? -2.305 18.753 -5.134 1.00 77.56 311 TYR A N 1
ATOM 2432 C CA . TYR A 1 311 ? -2.932 18.308 -3.880 1.00 77.56 311 TYR A CA 1
ATOM 2433 C C . TYR A 1 311 ? -3.911 19.334 -3.288 1.00 77.56 311 TYR A C 1
ATOM 2435 O O . TYR A 1 311 ? -4.282 19.239 -2.115 1.00 77.56 311 TYR A O 1
ATOM 2443 N N . VAL A 1 312 ? -4.298 20.334 -4.083 1.00 79.31 312 VAL A N 1
ATOM 2444 C CA . VAL A 1 312 ? -5.263 21.373 -3.709 1.00 79.31 312 VAL A CA 1
ATOM 2445 C C . VAL A 1 312 ? -6.538 21.177 -4.516 1.00 79.31 312 VAL A C 1
ATOM 2447 O O . VAL A 1 312 ? -6.487 20.835 -5.698 1.00 79.31 312 VAL A O 1
ATOM 2450 N N . GLU A 1 313 ? -7.676 21.386 -3.863 1.00 83.19 313 GLU A N 1
ATOM 2451 C CA . GLU A 1 313 ? -8.985 21.342 -4.504 1.00 83.19 313 GLU A CA 1
ATOM 2452 C C . GLU A 1 313 ? -9.262 22.665 -5.234 1.00 83.19 313 GLU A C 1
ATOM 2454 O O . GLU A 1 313 ? -9.093 23.753 -4.680 1.00 83.19 313 GLU A O 1
ATOM 2459 N N . TYR A 1 314 ? -9.687 22.571 -6.490 1.00 83.00 314 TYR A N 1
ATOM 2460 C CA . TYR A 1 314 ? -10.044 23.707 -7.329 1.00 83.00 314 TYR A CA 1
ATOM 2461 C C . TYR A 1 314 ? -11.545 23.720 -7.585 1.00 83.00 314 TYR A C 1
ATOM 2463 O O . TYR A 1 314 ? -12.138 22.679 -7.859 1.00 83.00 314 TYR A O 1
ATOM 2471 N N . SER A 1 315 ? -12.132 24.913 -7.612 1.00 85.81 315 SER A N 1
ATOM 2472 C CA . SER A 1 315 ? -13.425 25.118 -8.264 1.00 85.81 315 SER A CA 1
ATOM 2473 C C . SER A 1 315 ? -13.281 25.067 -9.785 1.00 85.81 315 SER A C 1
ATOM 2475 O O . SER A 1 315 ? -12.231 25.415 -10.344 1.00 85.81 315 SER A O 1
ATOM 2477 N N . CYS A 1 316 ? -14.359 24.657 -10.451 1.00 89.25 316 CYS A N 1
ATOM 2478 C CA . CYS A 1 316 ? -14.488 24.728 -11.899 1.00 89.25 316 CYS A CA 1
ATOM 2479 C C . CYS A 1 316 ? -14.293 26.171 -12.386 1.00 89.25 316 CYS A C 1
ATOM 2481 O O . CYS A 1 316 ? -14.795 27.113 -11.780 1.00 89.25 316 CYS A O 1
ATOM 2483 N N . LYS A 1 317 ? -13.617 26.369 -13.524 1.00 87.00 317 LYS A N 1
ATOM 2484 C CA . LYS A 1 317 ? -13.451 27.703 -14.132 1.00 87.00 317 LYS A CA 1
ATOM 2485 C C . LYS A 1 317 ? -14.765 28.390 -14.541 1.00 87.00 317 LYS A C 1
ATOM 2487 O O . LYS A 1 317 ? -14.716 29.554 -14.910 1.00 87.00 317 LYS A O 1
ATOM 2492 N N . TYR A 1 318 ? -15.884 27.662 -14.525 1.00 89.00 318 TYR A N 1
ATOM 2493 C CA . TYR A 1 318 ? -17.241 28.156 -14.786 1.00 89.00 318 TYR A CA 1
ATOM 2494 C C . TYR A 1 318 ? -18.069 28.318 -13.497 1.00 89.00 318 TYR A C 1
ATOM 2496 O O . TYR A 1 318 ? -19.300 28.325 -13.546 1.00 89.00 318 TYR A O 1
ATOM 2504 N N . ASP A 1 319 ? -17.419 28.370 -12.332 1.00 86.50 319 ASP A N 1
ATOM 2505 C CA . ASP A 1 319 ? -18.057 28.625 -11.031 1.00 86.50 319 ASP A CA 1
ATOM 2506 C C . ASP A 1 319 ? -18.830 29.956 -11.023 1.00 86.50 319 ASP A C 1
ATOM 2508 O O . ASP A 1 319 ? -19.956 30.019 -10.536 1.00 86.50 319 ASP A O 1
ATOM 2512 N N . ASP A 1 320 ? -18.307 30.975 -11.709 1.00 82.94 320 ASP A N 1
ATOM 2513 C CA . ASP A 1 320 ? -18.970 32.263 -11.952 1.00 82.94 320 ASP A CA 1
ATOM 2514 C C . ASP A 1 320 ? -20.281 32.139 -12.750 1.00 82.94 320 ASP A C 1
ATOM 2516 O O . ASP A 1 320 ? -21.199 32.941 -12.578 1.00 82.94 320 ASP A O 1
ATOM 2520 N N . LYS A 1 321 ? -20.399 31.101 -13.586 1.00 87.19 321 LYS A N 1
ATOM 2521 C CA . LYS A 1 321 ? -21.619 30.741 -14.327 1.00 87.19 321 LYS A CA 1
ATOM 2522 C C . LYS A 1 321 ? -22.534 29.780 -13.558 1.00 87.19 321 LYS A C 1
ATOM 2524 O O . LYS A 1 321 ? -23.532 29.316 -14.109 1.00 87.19 321 LYS A O 1
ATOM 2529 N N . GLY A 1 322 ? -22.204 29.465 -12.305 1.00 86.69 322 GLY A N 1
ATOM 2530 C CA . GLY A 1 322 ? -22.980 28.586 -11.428 1.00 86.69 322 GLY A CA 1
ATOM 2531 C C . GLY A 1 322 ? -22.533 27.122 -11.420 1.00 86.69 322 GLY A C 1
ATOM 2532 O O . GLY A 1 322 ? -23.280 26.266 -10.942 1.00 86.69 322 GLY A O 1
ATOM 2533 N N . CYS A 1 323 ? -21.345 26.793 -11.943 1.00 84.25 323 CYS A N 1
ATOM 2534 C CA . CYS A 1 323 ? -20.820 25.434 -11.833 1.00 84.25 323 CYS A CA 1
ATOM 2535 C C . CYS A 1 323 ? -20.353 25.139 -10.403 1.00 84.25 323 CYS A C 1
ATOM 2537 O O . CYS A 1 323 ? -19.310 25.619 -9.983 1.00 84.25 323 CYS A O 1
ATOM 2539 N N . VAL A 1 324 ? -21.061 24.271 -9.682 1.00 86.69 324 VAL A N 1
ATOM 2540 C CA . VAL A 1 324 ? -20.713 23.909 -8.291 1.00 86.69 324 VAL A CA 1
ATOM 2541 C C . VAL A 1 324 ? -19.617 22.842 -8.168 1.00 86.69 324 VAL A C 1
ATOM 2543 O O . VAL A 1 324 ? -19.308 22.395 -7.065 1.00 86.69 324 VAL A O 1
ATOM 2546 N N . GLN A 1 325 ? -19.064 22.381 -9.291 1.00 80.44 325 GLN A N 1
ATOM 2547 C CA . GLN A 1 325 ? -18.116 21.271 -9.308 1.00 80.44 325 GLN A CA 1
ATOM 2548 C C . GLN A 1 325 ? -16.742 21.702 -8.797 1.00 80.44 325 GLN A C 1
ATOM 2550 O O . GLN A 1 325 ? -16.205 22.744 -9.186 1.00 80.44 325 GLN A O 1
ATOM 2555 N N . LYS A 1 326 ? -16.171 20.853 -7.944 1.00 83.69 326 LYS A N 1
ATOM 2556 C CA . LYS A 1 326 ? -14.839 20.993 -7.361 1.00 83.69 326 LYS A CA 1
ATOM 2557 C C . LYS A 1 326 ? -14.080 19.683 -7.509 1.00 83.69 326 LYS A C 1
ATOM 2559 O O . LYS A 1 326 ? -14.697 18.625 -7.584 1.00 83.69 326 LYS A O 1
ATOM 2564 N N . GLY A 1 327 ? -12.758 19.756 -7.570 1.00 76.75 327 GLY A N 1
ATOM 2565 C CA . GLY A 1 327 ? -11.916 18.567 -7.665 1.00 76.75 327 GLY A CA 1
ATOM 2566 C C . GLY A 1 327 ? -10.434 18.900 -7.731 1.00 76.75 327 GLY A C 1
ATOM 2567 O O . GLY A 1 327 ? -10.042 20.070 -7.805 1.00 76.75 327 GLY A O 1
ATOM 2568 N N . PHE A 1 328 ? -9.591 17.871 -7.713 1.00 81.56 328 PHE A N 1
ATOM 2569 C CA . PHE A 1 328 ? -8.145 18.052 -7.854 1.00 81.56 328 PHE A CA 1
ATOM 2570 C C . PHE A 1 328 ? -7.764 18.380 -9.296 1.00 81.56 328 PHE A C 1
ATOM 2572 O O . PHE A 1 328 ? -8.556 18.215 -10.221 1.00 81.56 328 PHE A O 1
ATOM 2579 N N . LEU A 1 329 ? -6.527 18.842 -9.506 1.00 82.31 329 LEU A N 1
ATOM 2580 C CA . LEU A 1 329 ? -6.085 19.423 -10.778 1.00 82.31 329 LEU A CA 1
ATOM 2581 C C . LEU A 1 329 ? -6.455 18.587 -12.020 1.00 82.31 329 LEU A C 1
ATOM 2583 O O . LEU A 1 329 ? -6.936 19.146 -12.997 1.00 82.31 329 LEU A O 1
ATOM 2587 N N . ASN A 1 330 ? -6.260 17.266 -11.999 1.00 81.62 330 ASN A N 1
ATOM 2588 C CA . ASN A 1 330 ? -6.584 16.419 -13.155 1.00 81.62 330 ASN A CA 1
ATOM 2589 C C . ASN A 1 330 ? -8.097 16.233 -13.341 1.00 81.62 330 ASN A C 1
ATOM 2591 O O . ASN A 1 330 ? -8.591 16.308 -14.463 1.00 81.62 330 ASN A O 1
ATOM 2595 N N . GLU A 1 331 ? -8.823 16.012 -12.247 1.00 83.81 331 GLU A N 1
ATOM 2596 C CA . GLU A 1 331 ? -10.272 15.782 -12.245 1.00 83.81 331 GLU A CA 1
ATOM 2597 C C . GLU A 1 331 ? -11.022 17.034 -12.701 1.00 83.81 331 GLU A C 1
ATOM 2599 O O . GLU A 1 331 ? -11.908 16.963 -13.552 1.00 83.81 331 GLU A O 1
ATOM 2604 N N . ILE A 1 332 ? -10.626 18.204 -12.189 1.00 88.69 332 ILE A N 1
ATOM 2605 C CA . ILE A 1 332 ? -11.287 19.463 -12.522 1.00 88.69 332 ILE A CA 1
ATOM 2606 C C . ILE A 1 332 ? -11.017 19.879 -13.970 1.00 88.69 332 ILE A C 1
ATOM 2608 O O . ILE A 1 332 ? -11.911 20.412 -14.617 1.00 88.69 332 ILE A O 1
ATOM 2612 N N . ILE A 1 333 ? -9.822 19.602 -14.510 1.00 86.50 333 ILE A N 1
ATOM 2613 C CA . ILE A 1 333 ? -9.509 19.867 -15.922 1.00 86.50 333 ILE A CA 1
ATOM 2614 C C . ILE A 1 333 ? -10.391 18.999 -16.822 1.00 86.50 333 ILE A C 1
ATOM 2616 O O . ILE A 1 333 ? -10.999 19.521 -17.753 1.00 86.50 333 ILE A O 1
ATOM 2620 N N . GLN A 1 334 ? -10.517 17.705 -16.516 1.00 89.88 334 GLN A N 1
ATOM 2621 C CA . GLN A 1 334 ? -11.400 16.800 -17.258 1.00 89.88 334 GLN A CA 1
ATOM 2622 C C . GLN A 1 334 ? -12.861 17.251 -17.175 1.00 89.88 334 GLN A C 1
ATOM 2624 O O . GLN A 1 334 ? -13.551 17.314 -18.190 1.00 89.88 334 GLN A O 1
ATOM 2629 N N . HIS A 1 335 ? -13.325 17.636 -15.984 1.00 88.62 335 HIS A N 1
ATOM 2630 C CA . HIS A 1 335 ? -14.658 18.203 -15.815 1.00 88.62 335 HIS A CA 1
ATOM 2631 C C . HIS A 1 335 ? -14.857 19.462 -16.677 1.00 88.62 335 HIS A C 1
ATOM 2633 O O . HIS A 1 335 ? -15.868 19.590 -17.360 1.00 88.62 335 HIS A O 1
ATOM 2639 N N . GLU A 1 336 ? -13.902 20.393 -16.679 1.00 92.31 336 GLU A N 1
ATOM 2640 C CA . GLU A 1 336 ? -13.978 21.648 -17.436 1.00 92.31 336 GLU A CA 1
ATOM 2641 C C . GLU A 1 336 ? -14.023 21.451 -18.957 1.00 92.31 336 GLU A C 1
ATOM 2643 O O . GLU A 1 336 ? -14.495 22.340 -19.672 1.00 92.31 336 GLU A O 1
ATOM 2648 N N . GLU A 1 337 ? -13.539 20.318 -19.471 1.00 92.38 337 GLU A N 1
ATOM 2649 C CA . GLU A 1 337 ? -13.638 19.970 -20.891 1.00 92.38 337 GLU A CA 1
ATOM 2650 C C . GLU A 1 337 ? -15.069 19.625 -21.308 1.00 92.38 337 GLU A C 1
ATOM 2652 O O . GLU A 1 337 ? -15.463 19.980 -22.424 1.00 92.38 337 GLU A O 1
ATOM 2657 N N . VAL A 1 338 ? -15.833 19.003 -20.405 1.00 92.12 338 VAL A N 1
ATOM 2658 C CA . VAL A 1 338 ? -17.205 18.507 -20.619 1.00 92.12 338 VAL A CA 1
ATOM 2659 C C . VAL A 1 338 ? -18.260 19.269 -19.807 1.00 92.12 338 VAL A C 1
ATOM 2661 O O . VAL A 1 338 ? -19.415 18.851 -19.723 1.00 92.12 338 VAL A O 1
ATOM 2664 N N . CYS A 1 339 ? -17.878 20.382 -19.180 1.00 91.25 339 CYS A N 1
ATOM 2665 C CA . CYS A 1 339 ? -18.765 21.152 -18.321 1.00 91.25 339 CYS A CA 1
ATOM 2666 C C . CYS A 1 339 ? -19.951 21.696 -19.126 1.00 91.25 339 CYS A C 1
ATOM 2668 O O . CYS A 1 339 ? -19.777 22.361 -20.146 1.00 91.25 339 CYS A O 1
ATOM 2670 N N . SER A 1 340 ? -21.167 21.488 -18.623 1.00 89.38 340 SER A N 1
ATOM 2671 C CA . SER A 1 340 ? -22.415 21.925 -19.268 1.00 89.38 340 SER A CA 1
ATOM 2672 C C . SER A 1 340 ? -22.563 23.450 -19.403 1.00 89.38 340 SER A C 1
ATOM 2674 O O . SER A 1 340 ? -23.465 23.922 -20.097 1.00 89.38 340 SER A O 1
ATOM 2676 N N . LEU A 1 341 ? -21.684 24.215 -18.749 1.00 90.00 341 LEU A N 1
ATOM 2677 C CA . LEU A 1 341 ? -21.619 25.679 -18.767 1.00 90.00 341 LEU A CA 1
ATOM 2678 C C . LEU A 1 341 ? -20.476 26.218 -19.652 1.00 90.00 341 LEU A C 1
ATOM 2680 O O . LEU A 1 341 ? -20.209 27.419 -19.661 1.00 90.00 341 LEU A O 1
ATOM 2684 N N . LYS A 1 342 ? -19.794 25.343 -20.404 1.00 85.19 342 LYS A N 1
ATOM 2685 C CA . LYS A 1 342 ? -18.686 25.709 -21.297 1.00 85.19 342 LYS A CA 1
ATOM 2686 C C . LYS A 1 342 ? -19.118 26.571 -22.481 1.00 85.19 342 LYS A C 1
ATOM 2688 O O . LYS A 1 342 ? -18.440 27.555 -22.768 1.00 85.19 342 LYS A O 1
ATOM 2693 N N . ASP A 1 343 ? -20.243 26.217 -23.101 1.00 78.94 343 ASP A N 1
ATOM 2694 C CA . ASP A 1 343 ? -20.761 26.833 -24.335 1.00 78.94 343 ASP A CA 1
ATOM 2695 C C . ASP A 1 343 ? -22.003 27.719 -24.110 1.00 78.94 343 ASP A C 1
ATOM 2697 O O . ASP A 1 343 ? -22.615 28.196 -25.064 1.00 78.94 343 ASP A O 1
ATOM 2701 N N . LYS A 1 344 ? -22.387 27.921 -22.846 1.00 62.66 344 LYS A N 1
ATOM 2702 C CA . LYS A 1 344 ? -23.413 28.881 -22.414 1.00 62.66 344 LYS A CA 1
ATOM 2703 C C . LYS A 1 344 ? -22.743 30.154 -21.931 1.00 62.66 344 LYS A C 1
ATOM 2705 O O . LYS A 1 344 ? -23.302 31.240 -22.170 1.00 62.66 344 LYS A O 1
#